Protein AF-0000000067862324 (afdb_homodimer)

pLDDT: mean 94.55, std 4.53, range [65.12, 98.75]

Radius of gyration: 29.95 Å; Cα contacts (8 Å, |Δi|>4): 396; chains: 2; bounding box: 58×75×54 Å

GO terms:
  GO:0071281 cellular response to iron ion (P, IEP)
  GO:0071281 cellular response to iron ion (P, EXP)

InterPro domains:
  IPR008840 Siphovirus Gp157 [PF05565] (2-158)

Organism: Listeria monocytogenes serovar 1/2a (strain ATCC BAA-679 / EGD-e) (NCBI:txid169963)

Structure (mmCIF, N/CA/C/O backbone):
data_AF-0000000067862324-model_v1
#
loop_
_entity.id
_entity.type
_entity.pdbx_description
1 polymer 'Lmo2180 protein'
#
loop_
_atom_site.group_PDB
_atom_site.id
_atom_site.type_symbol
_atom_site.label_atom_id
_atom_site.label_alt_id
_atom_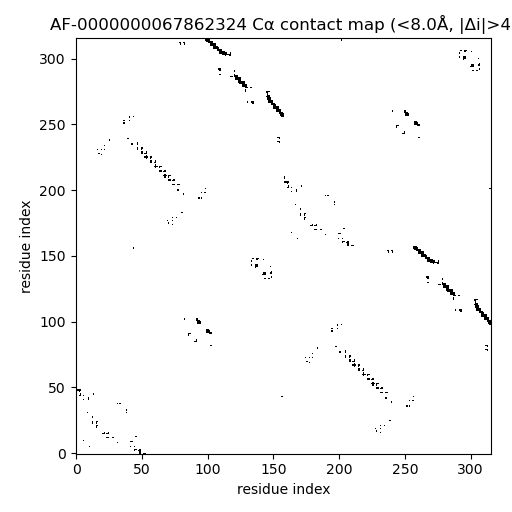site.label_comp_id
_atom_site.label_asym_id
_atom_site.label_entity_id
_atom_site.label_seq_id
_atom_site.pdbx_PDB_ins_code
_atom_site.Cartn_x
_atom_site.Cartn_y
_atom_site.Cartn_z
_atom_site.occupancy
_atom_site.B_iso_or_equiv
_atom_site.auth_seq_id
_atom_site.auth_comp_id
_atom_site.auth_asym_id
_atom_site.auth_atom_id
_atom_site.pdbx_PDB_model_num
ATOM 1 N N . MET A 1 1 ? -19.656 8.836 9.812 1 65.12 1 MET A N 1
ATOM 2 C CA . MET A 1 1 ? -20.219 8.672 11.148 1 65.12 1 MET A CA 1
ATOM 3 C C . MET A 1 1 ? -20.344 10.016 11.852 1 65.12 1 MET A C 1
ATOM 5 O O . MET A 1 1 ? -19.484 10.891 11.711 1 65.12 1 MET A O 1
ATOM 9 N N . LYS A 1 2 ? -21.578 10.25 12.297 1 70.81 2 LYS A N 1
ATOM 10 C CA . LYS A 1 2 ? -21.875 11.523 12.945 1 70.81 2 LYS A CA 1
ATOM 11 C C . LYS A 1 2 ? -21.531 11.484 14.43 1 70.81 2 LYS A C 1
ATOM 13 O O . LYS A 1 2 ? -22.406 11.266 15.266 1 70.81 2 LYS A O 1
ATOM 18 N N . LEU A 1 3 ? -20.234 11.617 14.781 1 75.44 3 LEU A N 1
ATOM 19 C CA . LEU A 1 3 ? -19.766 11.562 16.156 1 75.44 3 LEU A CA 1
ATOM 20 C C . LEU A 1 3 ? -20.297 12.734 16.969 1 75.44 3 LEU A C 1
ATOM 22 O O . LEU A 1 3 ? -20.609 12.586 18.156 1 75.44 3 LEU A O 1
ATOM 26 N N . TYR A 1 4 ? -20.594 13.891 16.219 1 86.94 4 TYR A N 1
ATOM 27 C CA . TYR A 1 4 ? -20.984 15.109 16.922 1 86.94 4 TYR A CA 1
ATOM 28 C C . TYR A 1 4 ? -22.109 15.828 16.188 1 86.94 4 TYR A C 1
ATOM 30 O O . TYR A 1 4 ? -22.266 15.68 14.977 1 86.94 4 TYR A O 1
ATOM 38 N N . GLU A 1 5 ? -22.906 16.594 16.984 1 87.5 5 GLU A N 1
ATOM 39 C CA . GLU A 1 5 ? -23.891 17.484 16.391 1 87.5 5 GLU A CA 1
ATOM 40 C C . GLU A 1 5 ? -23.25 18.766 15.883 1 87.5 5 GLU A C 1
ATOM 42 O O . GLU A 1 5 ? -22.438 19.375 16.578 1 87.5 5 GLU A O 1
ATOM 47 N N . LEU A 1 6 ? -23.5 19.031 14.617 1 89.56 6 LEU A N 1
ATOM 48 C CA . LEU A 1 6 ? -22.953 20.234 14 1 89.56 6 LEU A CA 1
ATOM 49 C C . LEU A 1 6 ? -24.078 21.203 13.625 1 89.56 6 LEU A C 1
ATOM 51 O O . LEU A 1 6 ? -25.172 20.781 13.281 1 89.56 6 LEU A O 1
ATOM 55 N N . THR A 1 7 ? -23.797 22.438 13.82 1 89.81 7 THR A N 1
ATOM 56 C CA . THR A 1 7 ? -24.734 23.453 13.328 1 89.81 7 THR A CA 1
ATOM 57 C C . THR A 1 7 ? -24.734 23.484 11.805 1 89.81 7 THR A C 1
ATOM 59 O O . THR A 1 7 ? -23.859 22.922 11.164 1 89.81 7 THR A O 1
ATOM 62 N N . ASP A 1 8 ? -25.719 24.25 11.203 1 89.5 8 ASP A N 1
ATOM 63 C CA . ASP A 1 8 ? -25.922 24.281 9.758 1 89.5 8 ASP A CA 1
ATOM 64 C C . ASP A 1 8 ? -24.672 24.781 9.031 1 89.5 8 ASP A C 1
ATOM 66 O O . ASP A 1 8 ? -24.281 24.234 8.008 1 89.5 8 ASP A O 1
ATOM 70 N N . ASN A 1 9 ? -24.062 25.781 9.555 1 90.25 9 ASN A N 1
ATOM 71 C CA . ASN A 1 9 ? -22.891 26.344 8.922 1 90.25 9 ASN A CA 1
ATOM 72 C C . ASN A 1 9 ? -21.734 25.344 8.867 1 90.25 9 ASN A C 1
ATOM 74 O O . ASN A 1 9 ? -21.031 25.25 7.867 1 90.25 9 ASN A O 1
ATOM 78 N N . TYR A 1 10 ? -21.641 24.562 9.867 1 93.25 10 TYR A N 1
ATOM 79 C CA . TYR A 1 10 ? -20.547 23.609 9.93 1 93.25 10 TYR A CA 1
ATOM 80 C C . TYR A 1 10 ? -20.859 22.344 9.141 1 93.25 10 TYR A C 1
ATOM 82 O O . TYR A 1 10 ? -19.953 21.641 8.672 1 93.25 10 TYR A O 1
ATOM 90 N N . LEU A 1 11 ? -22.156 22.172 9.008 1 90.81 11 LEU A N 1
ATOM 91 C CA . LEU A 1 11 ? -22.562 21.109 8.094 1 90.81 11 LEU A CA 1
ATOM 92 C C . LEU A 1 11 ? -22.172 21.453 6.664 1 90.81 11 LEU A C 1
ATOM 94 O O . LEU A 1 11 ? -21.734 20.578 5.91 1 90.81 11 LEU A O 1
ATOM 98 N N . LYS A 1 12 ? -22.312 22.625 6.328 1 92.25 12 LYS A N 1
ATOM 99 C CA . LYS A 1 12 ? -21.906 23.094 5.004 1 92.25 12 LYS A CA 1
ATOM 100 C C . LYS A 1 12 ? -20.406 22.953 4.805 1 92.25 12 LYS A C 1
ATOM 102 O O . LYS A 1 12 ? -19.953 22.547 3.736 1 92.25 12 LYS A O 1
ATOM 107 N N . VAL A 1 13 ? -19.641 23.328 5.828 1 9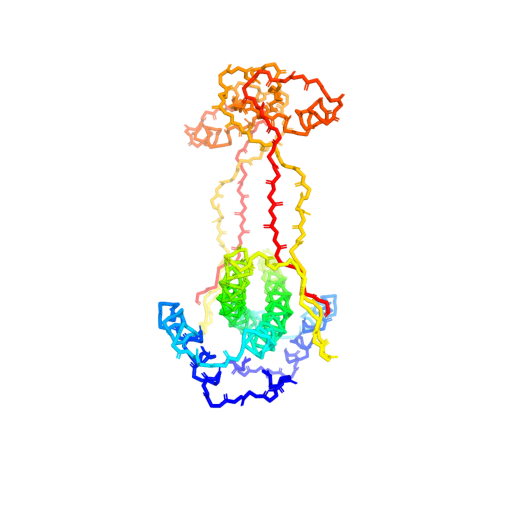3.75 13 VAL A N 1
ATOM 108 C CA . VAL A 1 13 ? -18.203 23.188 5.785 1 93.75 13 VAL A CA 1
ATOM 109 C C . VAL A 1 13 ? -17.828 21.719 5.535 1 93.75 13 VAL A C 1
ATOM 111 O O . VAL A 1 13 ? -17 21.422 4.668 1 93.75 13 VAL A O 1
ATOM 114 N N . GLN A 1 14 ? -18.5 20.875 6.266 1 89.88 14 GLN A N 1
ATOM 115 C CA . GLN A 1 14 ? -18.25 19.453 6.121 1 89.88 14 GLN A CA 1
ATOM 116 C C . GLN A 1 14 ? -18.547 18.969 4.703 1 89.88 14 GLN A C 1
ATOM 118 O O . GLN A 1 14 ? -17.812 18.156 4.145 1 89.88 14 GLN A O 1
ATOM 123 N N . GLU A 1 15 ? -19.562 19.438 4.145 1 89.31 15 GLU A N 1
ATOM 124 C CA . GLU A 1 15 ? -19.953 19.094 2.781 1 89.31 15 GLU A CA 1
ATOM 125 C C . GLU A 1 15 ? -18.891 19.531 1.779 1 89.31 15 GLU A C 1
ATOM 127 O O . GLU A 1 15 ? -18.547 18.781 0.857 1 89.31 15 GLU A O 1
ATOM 132 N N . PHE A 1 16 ? -18.391 20.734 1.979 1 91.81 16 PHE A N 1
ATOM 133 C CA . PHE A 1 16 ? -17.344 21.234 1.103 1 91.81 16 PHE A CA 1
ATOM 134 C C . PHE A 1 16 ? -16.094 20.375 1.184 1 91.81 16 PHE A C 1
ATOM 136 O O . PHE A 1 16 ? -15.43 20.125 0.173 1 91.81 16 PHE A O 1
ATOM 143 N N . LEU A 1 17 ? -15.773 19.906 2.404 1 91.5 17 LEU A N 1
ATOM 144 C CA . LEU A 1 17 ? -14.617 19.047 2.607 1 91.5 17 LEU A CA 1
ATOM 145 C C . LEU A 1 17 ? -14.781 17.719 1.864 1 91.5 17 LEU A C 1
ATOM 147 O O . LEU A 1 17 ? -13.836 17.25 1.227 1 91.5 17 LEU A O 1
ATOM 151 N N . GLU A 1 18 ? -15.984 17.234 1.861 1 82.94 18 GLU A N 1
ATOM 152 C CA . GLU A 1 18 ? -16.266 15.984 1.186 1 82.94 18 GLU A CA 1
ATOM 153 C C . GLU A 1 18 ? -16.141 16.125 -0.329 1 82.94 18 GLU A C 1
ATOM 155 O O . GLU A 1 18 ? -15.82 15.156 -1.023 1 82.94 18 GLU A O 1
ATOM 160 N N . GLU A 1 19 ? -16.312 17.344 -0.734 1 86.06 19 GLU A N 1
ATOM 161 C CA . GLU A 1 19 ? -16.203 17.625 -2.164 1 86.06 19 GLU A CA 1
ATOM 162 C C . GLU A 1 19 ? -14.812 18.109 -2.531 1 86.06 19 GLU A C 1
ATOM 164 O O . GLU A 1 19 ? -14.57 18.516 -3.67 1 86.06 19 GLU A O 1
ATOM 169 N N . ASN A 1 20 ? -13.938 18.172 -1.56 1 82.75 20 ASN A N 1
ATOM 170 C CA . ASN A 1 20 ? -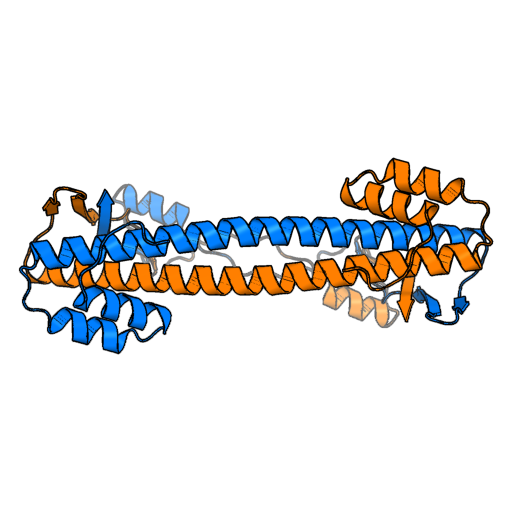12.555 18.609 -1.715 1 82.75 20 ASN A CA 1
ATOM 171 C C . ASN A 1 20 ? -12.484 20.062 -2.188 1 82.75 20 ASN A C 1
ATOM 173 O O . ASN A 1 20 ? -11.625 20.406 -3.002 1 82.75 20 ASN A O 1
ATOM 177 N N . ASN A 1 21 ? -13.406 20.797 -1.771 1 87.19 21 ASN A N 1
ATOM 178 C CA . ASN A 1 21 ? -13.406 22.234 -2.049 1 87.19 21 ASN A CA 1
ATOM 179 C C . ASN A 1 21 ? -12.797 23.031 -0.898 1 87.19 21 ASN A C 1
ATOM 181 O O . ASN A 1 21 ? -13.516 23.703 -0.157 1 87.19 21 ASN A O 1
ATOM 185 N N . THR A 1 22 ? -11.492 23.062 -0.844 1 84.81 22 THR A N 1
ATOM 186 C CA . THR A 1 22 ? -10.75 23.625 0.281 1 84.81 22 THR A CA 1
ATOM 187 C C . THR A 1 22 ? -10.922 25.141 0.341 1 84.81 22 THR A C 1
ATOM 189 O O . THR A 1 22 ? -11.016 25.719 1.427 1 84.81 22 THR A O 1
ATOM 192 N N . ASP A 1 23 ? -10.969 25.766 -0.826 1 89.44 23 ASP A N 1
ATOM 193 C CA . ASP A 1 23 ? -11.102 27.219 -0.859 1 89.44 23 ASP A CA 1
ATOM 194 C C . ASP A 1 23 ? -12.438 27.656 -0.256 1 89.44 23 ASP A C 1
ATOM 196 O O . ASP A 1 23 ? -12.492 28.609 0.517 1 89.44 23 ASP A O 1
ATOM 200 N N . ALA A 1 24 ? -13.484 26.953 -0.62 1 91.75 24 ALA A N 1
ATOM 201 C CA . ALA A 1 24 ? -14.805 27.281 -0.089 1 91.75 24 ALA A CA 1
ATOM 202 C C . ALA A 1 24 ? -14.852 27.062 1.423 1 91.75 24 ALA A C 1
ATOM 204 O O . ALA A 1 24 ? -15.547 27.797 2.133 1 91.75 24 ALA A O 1
ATOM 205 N N . VAL A 1 25 ? -14.07 26.172 1.901 1 94.75 25 VAL A N 1
ATOM 206 C CA . VAL A 1 25 ? -14.023 25.859 3.328 1 94.75 25 VAL A CA 1
ATOM 207 C C . VAL A 1 25 ? -13.438 27.062 4.09 1 94.75 25 VAL A C 1
ATOM 209 O O . VAL A 1 25 ? -14.055 27.562 5.031 1 94.75 25 VAL A O 1
ATOM 212 N N . LYS A 1 26 ? -12.266 27.562 3.611 1 93.5 26 LYS A N 1
ATOM 213 C CA . LYS A 1 26 ? -11.602 28.688 4.266 1 93.5 26 LYS A CA 1
ATOM 214 C C . LYS A 1 26 ? -12.492 29.922 4.262 1 93.5 26 LYS A C 1
ATOM 216 O O . LYS A 1 26 ? -12.641 30.594 5.289 1 93.5 26 LYS A O 1
ATOM 221 N N . ASP A 1 27 ? -13.117 30.219 3.162 1 93.56 27 ASP A N 1
ATOM 222 C CA . ASP A 1 27 ? -13.984 31.375 3.027 1 93.56 27 ASP A CA 1
ATOM 223 C C . ASP A 1 27 ? -15.172 31.297 3.986 1 93.56 27 ASP A C 1
ATOM 225 O O . ASP A 1 27 ? -15.539 32.281 4.613 1 93.56 27 ASP A O 1
ATOM 229 N N . THR A 1 28 ? -15.766 30.125 4.047 1 94.38 28 THR A N 1
ATOM 230 C CA . THR A 1 28 ? -16.922 29.922 4.914 1 94.38 28 THR A CA 1
ATOM 231 C C . THR A 1 28 ? -16.531 30.094 6.379 1 94.38 28 THR A C 1
ATOM 233 O O . THR A 1 28 ? -17.203 30.812 7.125 1 94.38 28 THR A O 1
ATOM 236 N N . LEU A 1 29 ? -15.398 29.547 6.742 1 95.69 29 LEU A N 1
ATOM 237 C CA . LEU A 1 29 ? -14.938 29.641 8.125 1 95.69 29 LEU A CA 1
ATOM 238 C C . LEU A 1 29 ? -14.625 31.094 8.492 1 95.69 29 LEU A C 1
ATOM 240 O O . LEU A 1 29 ? -14.969 31.547 9.586 1 95.69 29 LEU A O 1
ATOM 244 N N . ASP A 1 30 ? -14.047 31.828 7.504 1 94.56 30 ASP A N 1
ATOM 245 C CA . ASP A 1 30 ? -13.695 33.219 7.742 1 94.56 30 ASP A CA 1
ATOM 246 C C . ASP A 1 30 ? -14.945 34.094 7.891 1 94.56 30 ASP A C 1
ATOM 248 O O . ASP A 1 30 ? -14.93 35.094 8.602 1 94.56 30 ASP A O 1
ATOM 252 N N . ALA A 1 31 ? -15.992 33.656 7.297 1 93.25 31 ALA A N 1
ATOM 253 C CA . ALA A 1 31 ? -17.219 34.469 7.266 1 93.25 31 ALA A CA 1
ATOM 254 C C . ALA A 1 31 ? -18.062 34.219 8.508 1 93.25 31 ALA A C 1
ATOM 256 O O . ALA A 1 31 ? -18.984 34.969 8.797 1 93.25 31 ALA A O 1
ATOM 257 N N . LEU A 1 32 ? -17.766 33.156 9.195 1 93.38 32 LEU A N 1
ATOM 258 C CA . LEU A 1 32 ? -18.547 32.844 10.391 1 93.38 32 LEU A CA 1
ATOM 259 C C . LEU A 1 32 ? -18.344 33.906 11.469 1 93.38 32 LEU A C 1
ATOM 261 O O . LEU A 1 32 ? -17.234 34.406 11.648 1 93.38 32 LEU A O 1
ATOM 265 N N . THR A 1 33 ? -19.422 34.188 12.234 1 92.12 33 THR A N 1
ATOM 266 C CA . THR A 1 33 ? -19.391 35.25 13.227 1 92.12 33 THR A CA 1
ATOM 267 C C . THR A 1 33 ? -19.312 34.656 14.641 1 92.12 33 THR A C 1
ATOM 269 O O . THR A 1 33 ? -19.344 35.406 15.625 1 92.12 33 THR A O 1
ATOM 272 N N . ASP A 1 34 ? -19.156 33.469 14.727 1 91.94 34 ASP A N 1
ATOM 273 C CA . ASP A 1 34 ? -19 32.812 16.016 1 91.94 34 ASP A CA 1
ATOM 274 C C . ASP A 1 34 ? -17.75 33.312 16.734 1 91.94 34 ASP A C 1
ATOM 276 O O . ASP A 1 34 ? -16.844 33.844 16.109 1 91.94 34 ASP A O 1
ATOM 280 N N . SER A 1 35 ? -17.828 33.219 18.141 1 93.56 35 SER A N 1
ATOM 281 C CA . SER A 1 35 ? -16.562 33.438 18.844 1 93.56 35 SER A CA 1
ATOM 282 C C . SER A 1 35 ? -15.508 32.438 18.391 1 93.56 35 SER A C 1
ATOM 284 O O . SER A 1 35 ? -15.836 31.328 17.938 1 93.56 35 SER A O 1
ATOM 286 N N . PHE A 1 36 ? -14.305 32.844 18.484 1 94.06 36 PHE A N 1
ATOM 287 C CA . PHE A 1 36 ? -13.242 31.938 18.062 1 94.06 36 PHE A CA 1
ATOM 288 C C . PHE A 1 36 ? -13.266 30.656 18.875 1 94.06 36 PHE A C 1
ATOM 290 O O . PHE A 1 36 ? -12.984 29.578 18.359 1 94.06 36 PHE A O 1
ATOM 297 N N . HIS A 1 37 ? -13.648 30.75 20.109 1 93.12 37 HIS A N 1
ATOM 298 C CA . HIS A 1 37 ? -13.773 29.578 20.969 1 93.12 37 HIS A CA 1
ATOM 299 C C . HIS A 1 37 ? -14.797 28.594 20.406 1 93.12 37 HIS A C 1
ATOM 301 O O . HIS A 1 37 ? -14.5 27.406 20.234 1 93.12 37 HIS A O 1
ATOM 307 N N . ASP A 1 38 ? -15.977 29.078 20.109 1 92.81 38 ASP A N 1
ATOM 308 C CA . ASP A 1 38 ? -17.016 28.234 19.547 1 92.81 38 ASP A CA 1
ATOM 309 C C . ASP A 1 38 ? -16.609 27.672 18.188 1 92.81 38 ASP A C 1
ATOM 311 O O . ASP A 1 38 ? -16.859 26.5 17.891 1 92.81 38 ASP A O 1
ATOM 315 N N . LYS A 1 39 ? -15.984 28.531 17.406 1 94.5 39 LYS A N 1
ATOM 316 C CA . LYS A 1 39 ? -15.531 28.125 16.078 1 94.5 39 LYS A CA 1
ATOM 317 C C . LYS A 1 39 ? -14.516 26.984 16.172 1 94.5 39 LYS A C 1
ATOM 319 O O . LYS A 1 39 ? -14.648 25.984 15.477 1 94.5 39 LYS A O 1
ATOM 324 N N . SER A 1 40 ? -13.539 27.172 17.031 1 96.31 40 SER A N 1
ATOM 325 C CA . SER A 1 40 ? -12.5 26.156 17.188 1 96.31 40 SER A CA 1
ATOM 326 C C . SER A 1 40 ? -13.078 24.828 17.656 1 96.31 40 SER A C 1
ATOM 328 O O . SER A 1 40 ? -12.672 23.766 17.172 1 96.31 40 SER A O 1
ATOM 330 N N . GLU A 1 41 ? -14.039 24.844 18.531 1 94.75 41 GLU A N 1
ATOM 331 C CA . GLU A 1 41 ? -14.672 23.625 19.031 1 94.75 41 GLU A CA 1
ATOM 332 C C . GLU A 1 41 ? -15.391 22.891 17.906 1 94.75 41 GLU A C 1
ATOM 334 O O . GLU A 1 41 ? -15.273 21.672 17.781 1 94.75 41 GLU A O 1
ATOM 339 N N . ASN A 1 42 ? -16.141 23.609 17.094 1 94.62 42 ASN A N 1
ATOM 340 C CA . ASN A 1 42 ? -16.891 23 16.016 1 94.62 42 ASN A CA 1
ATOM 341 C C . ASN A 1 42 ? -15.953 22.438 14.938 1 94.62 42 ASN A C 1
ATOM 343 O O . ASN A 1 42 ? -16.219 21.391 14.359 1 94.62 42 ASN A O 1
ATOM 347 N N . ILE A 1 43 ? -14.891 23.141 14.695 1 96.19 43 ILE A N 1
ATOM 348 C CA . ILE A 1 43 ? -13.898 22.656 13.734 1 96.19 43 ILE A CA 1
ATOM 349 C C . ILE A 1 43 ? -13.289 21.344 14.234 1 96.19 43 ILE A C 1
ATOM 351 O O . ILE A 1 43 ? -13.109 20.406 13.461 1 96.19 43 ILE A O 1
ATOM 355 N N . VAL A 1 44 ? -13.008 21.234 15.516 1 96.94 44 VAL A N 1
ATOM 356 C CA . VAL A 1 44 ? -12.422 20.031 16.094 1 96.94 44 VAL A CA 1
ATOM 357 C C . VAL A 1 44 ? -13.406 18.875 16 1 96.94 44 VAL A C 1
ATOM 359 O O . VAL A 1 44 ? -13.008 17.734 15.75 1 96.94 44 VAL A O 1
ATOM 362 N N . LYS A 1 45 ? -14.68 19.234 16.203 1 95.88 45 LYS A N 1
ATOM 363 C CA . LYS A 1 45 ? -15.688 18.188 16.031 1 95.88 45 LYS A CA 1
ATOM 364 C C . LYS A 1 45 ? -15.617 17.594 14.625 1 95.88 45 LYS A C 1
ATOM 366 O O . LYS A 1 45 ? -15.719 16.375 14.453 1 95.88 45 LYS A O 1
ATOM 371 N N . ILE A 1 46 ? -15.477 18.422 13.641 1 95.69 46 ILE A N 1
ATOM 372 C CA . ILE A 1 46 ? -15.359 17.969 12.258 1 95.69 46 ILE A CA 1
ATOM 373 C C . ILE A 1 46 ? -14.086 17.141 12.086 1 95.69 46 ILE A C 1
ATOM 375 O O . ILE A 1 46 ? -14.109 16.062 11.484 1 95.69 46 ILE A O 1
ATOM 379 N N . ILE A 1 47 ? -13 17.641 12.594 1 96.62 47 ILE A N 1
ATOM 380 C CA . ILE A 1 47 ? -11.703 16.969 12.5 1 96.62 47 ILE A CA 1
ATOM 381 C C . ILE A 1 47 ? -11.812 15.555 13.07 1 96.62 47 ILE A C 1
ATOM 383 O O . ILE A 1 47 ? -11.391 14.586 12.43 1 96.62 47 ILE A O 1
ATOM 387 N N . LYS A 1 48 ? -12.398 15.43 14.25 1 95.75 48 LYS A N 1
ATOM 388 C CA . LYS A 1 48 ? -12.539 14.133 14.906 1 95.75 48 LYS A CA 1
ATOM 389 C C . LYS A 1 48 ? -13.398 13.188 14.078 1 95.75 48 LYS A C 1
ATOM 391 O O . LYS A 1 48 ? -13.094 11.992 13.969 1 95.75 48 LYS A O 1
ATOM 396 N N . SER A 1 49 ? -14.43 13.734 13.547 1 94.12 49 SER A N 1
ATOM 397 C CA . SER A 1 49 ? -15.312 12.93 12.703 1 94.12 49 SER A CA 1
ATOM 398 C C . SER A 1 49 ? -14.586 12.438 11.453 1 94.12 49 SER A C 1
ATOM 400 O O . SER A 1 49 ? -14.656 11.25 11.125 1 94.12 49 SER A O 1
ATOM 402 N N . LEU A 1 50 ? -13.945 13.32 10.812 1 95 50 LEU A N 1
ATOM 403 C CA . LEU A 1 50 ? -13.219 12.969 9.594 1 95 50 LEU A CA 1
ATOM 404 C C . LEU A 1 50 ? -12.109 11.969 9.898 1 95 50 LEU A C 1
ATOM 406 O O . LEU A 1 50 ? -11.891 11.031 9.125 1 95 50 LEU A O 1
ATOM 410 N N . ALA A 1 51 ? -11.406 12.195 10.992 1 96.31 51 ALA A N 1
ATOM 411 C CA . ALA A 1 51 ? -10.32 11.297 11.383 1 96.31 51 ALA A CA 1
ATOM 412 C C . ALA A 1 51 ? -10.852 9.891 11.656 1 96.31 51 ALA A C 1
ATOM 414 O O . ALA A 1 51 ? -10.219 8.898 11.281 1 96.31 51 ALA A O 1
ATOM 415 N N . ALA A 1 52 ? -11.969 9.844 12.352 1 95.69 52 ALA A N 1
ATOM 416 C CA . ALA A 1 52 ? -12.602 8.555 12.625 1 95.69 52 ALA A CA 1
ATOM 417 C C . ALA A 1 52 ? -12.984 7.848 11.328 1 95.69 52 ALA A C 1
ATOM 419 O O . ALA A 1 52 ? -12.75 6.645 11.18 1 95.69 52 ALA A O 1
ATOM 420 N N . ASP A 1 53 ? -13.539 8.602 10.414 1 94.69 53 ASP A N 1
ATOM 421 C CA . ASP A 1 53 ? -13.906 8.047 9.117 1 94.69 53 ASP A CA 1
ATOM 422 C C . ASP A 1 53 ? -12.672 7.531 8.375 1 94.69 53 ASP A C 1
ATOM 424 O O . ASP A 1 53 ? -12.711 6.457 7.77 1 94.69 53 ASP A O 1
ATOM 428 N N . ALA A 1 54 ? -11.648 8.312 8.414 1 96.69 54 ALA A N 1
ATOM 429 C CA . ALA A 1 54 ? -10.406 7.914 7.758 1 96.69 54 ALA A CA 1
ATOM 430 C C . ALA A 1 54 ? -9.859 6.613 8.344 1 96.69 54 ALA A C 1
ATOM 432 O O . ALA A 1 54 ? -9.445 5.719 7.605 1 96.69 54 ALA A O 1
ATOM 433 N N . GLU A 1 55 ? -9.836 6.543 9.648 1 98.06 55 GLU A N 1
ATOM 434 C CA . GLU A 1 55 ? -9.367 5.336 10.312 1 98.06 55 GLU A CA 1
ATOM 435 C C . GLU A 1 55 ? -10.188 4.121 9.898 1 98.06 55 GLU A C 1
ATOM 437 O O . GLU A 1 55 ? -9.633 3.059 9.609 1 98.06 55 GLU A O 1
ATOM 442 N N . MET A 1 56 ? -11.492 4.316 9.875 1 97.75 56 MET A N 1
ATOM 443 C CA . MET A 1 56 ? -12.391 3.227 9.5 1 97.75 56 MET A CA 1
ATOM 444 C C . MET A 1 56 ? -12.141 2.799 8.055 1 97.75 56 MET A C 1
ATOM 446 O O . MET A 1 56 ? -12.117 1.604 7.754 1 97.75 56 MET A O 1
ATOM 450 N N . ALA A 1 57 ? -11.984 3.75 7.188 1 97.88 57 ALA A N 1
ATOM 451 C CA . ALA A 1 57 ? -11.672 3.449 5.793 1 97.88 57 ALA A CA 1
ATOM 452 C C . ALA A 1 57 ? -10.359 2.678 5.684 1 97.88 57 ALA A C 1
ATOM 454 O O . ALA A 1 57 ? -10.25 1.731 4.898 1 97.88 57 ALA A O 1
ATOM 455 N N . GLY A 1 58 ? -9.375 3.066 6.457 1 98.62 58 GLY A N 1
ATOM 456 C CA . GLY A 1 58 ? -8.094 2.379 6.461 1 98.62 58 GLY A CA 1
ATOM 457 C C . GLY A 1 58 ? -8.188 0.945 6.949 1 98.62 58 GLY A C 1
ATOM 458 O O . GLY A 1 58 ? -7.586 0.044 6.359 1 98.62 58 GLY A O 1
ATOM 459 N N . ILE A 1 59 ? -8.875 0.756 8.008 1 98.56 59 ILE A N 1
ATOM 460 C CA . ILE A 1 59 ? -9.055 -0.574 8.586 1 98.56 59 ILE A CA 1
ATOM 461 C C . ILE A 1 59 ? -9.727 -1.489 7.559 1 98.56 59 ILE A C 1
ATOM 463 O O . ILE A 1 59 ? -9.273 -2.615 7.336 1 98.56 59 ILE A O 1
ATOM 467 N N . GLU A 1 60 ? -10.727 -0.954 6.914 1 98.44 60 GLU A N 1
ATOM 468 C CA . GLU A 1 60 ? -11.445 -1.758 5.93 1 98.44 60 GLU A CA 1
ATOM 469 C C . GLU A 1 60 ? -10.578 -2.029 4.699 1 98.44 60 GLU A C 1
ATOM 471 O O . GLU A 1 60 ? -10.602 -3.131 4.148 1 98.44 60 GLU A O 1
ATOM 476 N N . ALA A 1 61 ? -9.852 -1.05 4.297 1 98.69 61 ALA A N 1
ATOM 477 C CA . ALA A 1 61 ? -8.961 -1.236 3.156 1 98.69 61 ALA A CA 1
ATOM 478 C C . ALA A 1 61 ? 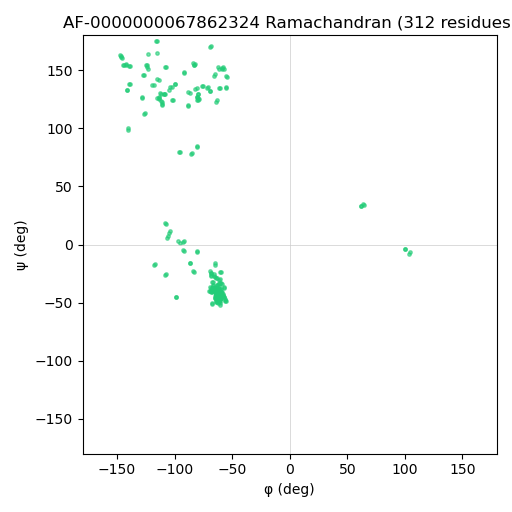-7.93 -2.326 3.439 1 98.69 61 ALA A C 1
ATOM 480 O O . ALA A 1 61 ? -7.664 -3.178 2.586 1 98.69 61 ALA A O 1
ATOM 481 N N . LYS A 1 62 ? -7.379 -2.303 4.633 1 98.75 62 LYS A N 1
ATOM 482 C CA . LYS A 1 62 ? -6.406 -3.32 5.023 1 98.75 62 LYS A CA 1
ATOM 483 C C . LYS A 1 62 ? -7.035 -4.711 5.027 1 98.75 62 LYS A C 1
ATOM 485 O O . LYS A 1 62 ? -6.414 -5.68 4.582 1 98.75 62 LYS A O 1
ATOM 490 N N . ARG A 1 63 ? -8.258 -4.781 5.535 1 98.38 63 ARG A N 1
ATOM 491 C CA . ARG A 1 63 ? -8.992 -6.043 5.543 1 98.38 63 ARG A CA 1
ATOM 492 C C . ARG A 1 63 ? -9.195 -6.566 4.125 1 98.38 63 ARG A C 1
ATOM 494 O O . ARG A 1 63 ? -8.977 -7.75 3.857 1 98.38 63 ARG A O 1
ATOM 501 N N . LEU A 1 64 ? -9.594 -5.781 3.242 1 98.44 64 LEU A N 1
ATOM 502 C CA . LEU A 1 64 ? -9.859 -6.16 1.86 1 98.44 64 LEU A CA 1
ATOM 503 C C . LEU A 1 64 ? -8.57 -6.562 1.146 1 98.44 64 LEU A C 1
ATOM 505 O O . LEU A 1 64 ? -8.578 -7.477 0.319 1 98.44 64 LEU A O 1
ATOM 509 N N . LEU A 1 65 ? -7.465 -5.855 1.504 1 98.5 65 LEU A N 1
ATOM 510 C CA . LEU A 1 65 ? -6.184 -6.203 0.894 1 98.5 65 LEU A CA 1
ATOM 511 C C . LEU A 1 65 ? -5.719 -7.578 1.354 1 98.5 65 LEU A C 1
ATOM 513 O O . LEU A 1 65 ? -5.168 -8.352 0.563 1 98.5 65 LEU A O 1
ATOM 517 N N . LYS A 1 66 ? -5.918 -7.891 2.631 1 97.69 66 LYS A N 1
ATOM 518 C CA . LYS A 1 66 ? -5.598 -9.227 3.135 1 97.69 66 LYS A CA 1
ATOM 519 C C . LYS A 1 66 ? -6.438 -10.289 2.439 1 97.69 66 LYS A C 1
ATOM 521 O O . LYS A 1 66 ? -5.93 -11.359 2.094 1 97.69 66 LYS A O 1
ATOM 526 N N . ARG A 1 67 ? -7.719 -10 2.268 1 95.88 67 ARG A N 1
ATOM 527 C CA . ARG A 1 67 ? -8.609 -10.914 1.561 1 95.88 67 ARG A CA 1
ATOM 528 C C . ARG A 1 67 ? -8.148 -11.133 0.124 1 95.88 67 ARG A C 1
ATOM 530 O O . ARG A 1 67 ? -8.125 -12.266 -0.363 1 95.88 67 ARG A O 1
ATOM 537 N N . LYS A 1 68 ? -7.797 -10.047 -0.512 1 97.5 68 LYS A N 1
ATOM 538 C CA . LYS A 1 68 ? -7.285 -10.133 -1.876 1 97.5 68 LYS A CA 1
ATOM 539 C C . LYS A 1 68 ? -6.07 -11.055 -1.95 1 97.5 68 LYS A C 1
ATOM 541 O O . LYS A 1 68 ? -6.008 -11.938 -2.809 1 97.5 68 LYS A O 1
ATOM 546 N N . GLN A 1 69 ? -5.172 -10.844 -1.04 1 97.69 69 GLN A N 1
ATOM 547 C CA . GLN A 1 69 ? -3.949 -11.641 -1.019 1 97.69 69 GLN A CA 1
ATOM 548 C C . GLN A 1 69 ? -4.266 -13.117 -0.804 1 97.69 69 GLN A C 1
ATOM 550 O O . GLN A 1 69 ? -3.67 -13.984 -1.449 1 97.69 69 GLN A O 1
ATOM 555 N N . ALA A 1 70 ? -5.141 -13.453 0.098 1 95.44 70 ALA A N 1
ATOM 556 C CA . ALA A 1 70 ? -5.531 -14.836 0.367 1 95.44 70 ALA A CA 1
ATOM 557 C C . ALA A 1 70 ? -6.145 -15.484 -0.871 1 95.44 70 ALA A C 1
ATOM 559 O O . ALA A 1 70 ? -5.824 -16.625 -1.206 1 95.44 70 ALA A O 1
ATOM 560 N N . LEU A 1 71 ? -7.035 -14.75 -1.524 1 95.25 71 LEU A N 1
ATOM 561 C CA . LEU A 1 71 ? -7.684 -15.25 -2.73 1 95.25 71 LEU A CA 1
ATOM 562 C C . LEU A 1 71 ? -6.66 -15.508 -3.832 1 95.25 71 LEU A C 1
ATOM 564 O O . LEU A 1 71 ? -6.727 -16.531 -4.523 1 95.25 71 LEU A O 1
ATOM 568 N N . GLU A 1 72 ? -5.73 -14.578 -3.932 1 97.38 72 GLU A N 1
ATOM 569 C CA . GLU A 1 72 ? -4.691 -14.727 -4.941 1 97.38 72 GLU A CA 1
ATOM 570 C C . GLU A 1 72 ? -3.803 -15.938 -4.645 1 97.38 72 GLU A C 1
ATOM 572 O O . GLU A 1 72 ? -3.373 -16.641 -5.562 1 97.38 72 GLU A O 1
ATOM 577 N N . ASN A 1 73 ? -3.521 -16.156 -3.426 1 96.25 73 ASN A N 1
ATOM 578 C CA . ASN A 1 73 ? -2.758 -17.328 -3.031 1 96.25 73 ASN A CA 1
ATOM 579 C C . ASN A 1 73 ? -3.496 -18.625 -3.387 1 96.25 73 ASN A C 1
ATOM 581 O O . ASN A 1 73 ? -2.883 -19.578 -3.848 1 96.25 73 ASN A O 1
ATOM 585 N N . ASN A 1 74 ? -4.77 -18.609 -3.148 1 95.25 74 ASN A N 1
ATOM 586 C CA . ASN A 1 74 ? -5.59 -19.781 -3.49 1 95.25 74 ASN A CA 1
ATOM 587 C C . ASN A 1 74 ? -5.582 -20.047 -4.992 1 95.25 74 ASN A C 1
ATOM 589 O O . ASN A 1 74 ? -5.488 -21.188 -5.422 1 95.25 74 ASN A O 1
ATOM 593 N N . VAL A 1 75 ? -5.668 -19 -5.723 1 96.62 75 VAL A N 1
ATOM 594 C CA . VAL A 1 75 ? -5.609 -19.109 -7.176 1 96.62 75 VAL A CA 1
ATOM 595 C C . VAL A 1 75 ? -4.281 -19.734 -7.594 1 96.62 75 VAL A C 1
ATOM 597 O O . VAL A 1 75 ? -4.258 -20.672 -8.391 1 96.62 75 VAL A O 1
ATOM 600 N N . GLN A 1 76 ? -3.262 -19.266 -6.984 1 96.5 76 GLN A N 1
ATOM 601 C CA . GLN A 1 76 ? -1.938 -19.766 -7.332 1 96.5 76 GLN A CA 1
ATOM 602 C C . GLN A 1 76 ? -1.794 -21.234 -6.945 1 96.5 76 GLN A C 1
ATOM 604 O O . GLN A 1 76 ? -1.204 -22.031 -7.688 1 96.5 76 GLN A O 1
ATOM 609 N N . ASN A 1 77 ? -2.33 -21.625 -5.875 1 95.06 77 ASN A N 1
ATOM 610 C CA . ASN A 1 77 ? -2.293 -23.016 -5.434 1 95.06 77 ASN A CA 1
ATOM 611 C C . ASN A 1 77 ? -3.016 -23.938 -6.414 1 95.06 77 ASN A C 1
ATOM 613 O O . ASN A 1 77 ? -2.516 -25.016 -6.742 1 95.06 77 ASN A O 1
ATOM 617 N N . LEU A 1 78 ? -4.121 -23.531 -6.824 1 96.81 78 LEU A N 1
ATOM 618 C CA . LEU A 1 78 ? -4.895 -24.344 -7.762 1 96.81 78 LEU A CA 1
ATOM 619 C C . LEU A 1 78 ? -4.188 -24.438 -9.109 1 96.81 78 LEU A C 1
ATOM 621 O O . LEU A 1 78 ? -4.184 -25.5 -9.734 1 96.81 78 LEU A O 1
ATOM 625 N N . LYS A 1 79 ? -3.586 -23.328 -9.5 1 97.38 79 LYS A N 1
ATOM 626 C CA . LYS A 1 79 ? -2.812 -23.359 -10.734 1 97.38 79 LYS A CA 1
ATOM 627 C C . LYS A 1 79 ? -1.637 -24.328 -10.633 1 97.38 79 LYS A C 1
ATOM 629 O O . LYS A 1 79 ? -1.369 -25.078 -11.562 1 97.38 79 LYS A O 1
ATOM 634 N N . ASN A 1 80 ? -0.983 -24.281 -9.523 1 96.31 80 ASN A N 1
ATOM 635 C CA . ASN A 1 80 ? 0.132 -25.188 -9.305 1 96.31 80 ASN A CA 1
ATOM 636 C C . ASN A 1 80 ? -0.321 -26.641 -9.336 1 96.31 80 ASN A C 1
ATOM 638 O O . ASN A 1 80 ? 0.37 -27.5 -9.883 1 96.31 80 ASN A O 1
ATOM 642 N N . TYR A 1 81 ? -1.459 -26.906 -8.758 1 96.31 81 TYR A N 1
ATOM 643 C CA . TYR A 1 81 ? -2.012 -28.266 -8.766 1 96.31 81 TYR A CA 1
ATOM 644 C C . TYR A 1 81 ? -2.27 -28.734 -10.195 1 96.31 81 TYR A C 1
ATOM 646 O O . TYR A 1 81 ? -1.862 -29.844 -10.57 1 96.31 81 TYR A O 1
ATOM 654 N N . LEU A 1 82 ? -2.9 -27.906 -10.938 1 97.19 82 LEU A N 1
ATOM 655 C CA . LEU A 1 82 ? -3.217 -28.25 -12.32 1 97.19 82 LEU A CA 1
ATOM 656 C C . LEU A 1 82 ? -1.946 -28.5 -13.125 1 97.19 82 LEU A C 1
ATOM 658 O O . LEU A 1 82 ? -1.854 -29.469 -13.875 1 97.19 82 LEU A O 1
ATOM 662 N N . GLN A 1 83 ? -1.014 -27.625 -12.93 1 97.94 83 GLN A N 1
ATOM 663 C CA . GLN A 1 83 ? 0.248 -27.734 -13.656 1 97.94 83 GLN A CA 1
ATOM 664 C C . GLN A 1 83 ? 0.946 -29.062 -13.328 1 97.94 83 GLN A C 1
ATOM 666 O O . GLN A 1 83 ? 1.406 -29.766 -14.227 1 97.94 83 GLN A O 1
ATOM 671 N N . THR A 1 84 ? 1.029 -29.406 -12.055 1 96.94 84 THR A N 1
ATOM 672 C CA . THR A 1 84 ? 1.669 -30.641 -11.609 1 96.94 84 THR A CA 1
ATOM 673 C C . THR A 1 84 ? 0.979 -31.859 -12.219 1 96.94 84 THR A C 1
ATOM 675 O O . THR A 1 84 ? 1.645 -32.781 -12.711 1 96.94 84 THR A O 1
ATOM 678 N N . GLU A 1 85 ? -0.365 -31.859 -12.234 1 96.19 85 GLU A N 1
ATOM 679 C CA . GLU A 1 85 ? -1.134 -32.969 -12.773 1 96.19 85 GLU A CA 1
ATOM 680 C C . GLU A 1 85 ? -0.953 -33.094 -14.281 1 96.19 85 GLU A C 1
ATOM 682 O O . GLU A 1 85 ? -0.794 -34.188 -14.812 1 96.19 85 GLU A O 1
ATOM 687 N N . MET A 1 86 ? -0.947 -31.969 -14.93 1 97.69 86 MET A N 1
ATOM 688 C CA . MET A 1 86 ? -0.759 -31.969 -16.375 1 97.69 86 MET A CA 1
ATOM 689 C C . MET A 1 86 ? 0.621 -32.5 -16.75 1 97.69 86 MET A C 1
ATOM 691 O O . MET A 1 86 ? 0.75 -33.312 -17.656 1 97.69 86 MET A O 1
ATOM 695 N N . GLU A 1 87 ? 1.628 -32.031 -16.031 1 97.44 87 GLU A N 1
ATOM 696 C CA . GLU A 1 87 ? 2.988 -32.5 -16.266 1 97.44 87 GLU A CA 1
ATOM 697 C C . GLU A 1 87 ? 3.115 -34 -15.977 1 97.44 87 GLU A C 1
ATOM 699 O O . GLU A 1 87 ? 3.762 -34.719 -16.734 1 97.44 87 GLU A O 1
ATOM 704 N N . ARG A 1 88 ? 2.488 -34.438 -14.961 1 96 88 ARG A N 1
ATOM 705 C CA . ARG A 1 88 ? 2.49 -35.844 -14.609 1 96 88 ARG A CA 1
ATOM 706 C C . ARG A 1 88 ? 1.861 -36.688 -15.719 1 96 88 ARG A C 1
ATOM 708 O O . ARG A 1 88 ? 2.352 -37.781 -16.031 1 96 88 ARG A O 1
ATOM 715 N N . MET A 1 89 ? 0.876 -36.188 -16.375 1 95.38 89 MET A N 1
ATOM 716 C CA . MET A 1 89 ? 0.145 -36.875 -17.422 1 95.38 89 MET A CA 1
ATOM 717 C C . MET A 1 89 ? 0.728 -36.594 -18.797 1 95.38 89 MET A C 1
ATOM 719 O O . MET A 1 89 ? 0.221 -37.062 -19.812 1 95.38 89 MET A O 1
ATOM 723 N N . GLU A 1 90 ? 1.688 -35.719 -18.859 1 96.75 90 GLU A N 1
ATOM 724 C CA . GLU A 1 90 ? 2.361 -35.312 -20.078 1 96.75 90 GLU A CA 1
ATOM 725 C C . GLU A 1 90 ? 1.396 -34.625 -21.031 1 96.75 90 GLU A C 1
ATOM 727 O O . GLU A 1 90 ? 1.406 -34.875 -22.234 1 96.75 90 GLU A O 1
ATOM 732 N N . ILE A 1 91 ? 0.492 -33.906 -20.422 1 95.94 91 ILE A N 1
ATOM 733 C CA . ILE A 1 91 ? -0.438 -33.062 -21.172 1 95.94 91 ILE A CA 1
ATOM 734 C C . ILE A 1 91 ? -0.008 -31.609 -21.094 1 95.94 91 ILE A C 1
ATOM 736 O O . ILE A 1 91 ? 0.268 -31.094 -20 1 95.94 91 ILE A O 1
ATOM 740 N N . ARG A 1 92 ? -0.049 -30.938 -22.203 1 96.69 92 ARG A N 1
ATOM 741 C CA . ARG A 1 92 ? 0.437 -29.562 -22.172 1 96.69 92 ARG A CA 1
ATOM 742 C C . ARG A 1 92 ? -0.678 -28.594 -22.531 1 96.69 92 ARG A C 1
ATOM 744 O O . ARG A 1 92 ? -0.544 -27.375 -22.312 1 96.69 92 ARG A O 1
ATOM 751 N N . LYS A 1 93 ? -1.705 -29.125 -23.125 1 97.12 93 LYS A N 1
ATOM 752 C CA . LYS A 1 93 ? -2.832 -28.297 -23.531 1 97.12 93 LYS A CA 1
ATOM 753 C C . LYS A 1 93 ? -4.156 -29.016 -23.312 1 97.12 93 LYS A C 1
ATOM 755 O O . LYS A 1 93 ? -4.281 -30.203 -23.609 1 97.12 93 LYS A O 1
ATOM 760 N N . ILE A 1 94 ? -5.148 -28.328 -22.703 1 96.38 94 ILE A N 1
ATOM 761 C CA . ILE A 1 94 ? -6.504 -28.844 -22.5 1 96.38 94 ILE A CA 1
ATOM 762 C C . ILE A 1 94 ? -7.516 -27.828 -23.031 1 96.38 94 ILE A C 1
ATOM 764 O O . ILE A 1 94 ? -7.484 -26.656 -22.656 1 96.38 94 ILE A O 1
ATOM 768 N N . ASN A 1 95 ? -8.383 -28.297 -23.875 1 95.12 95 ASN A N 1
ATOM 769 C CA . ASN A 1 95 ? -9.438 -27.438 -24.406 1 95.12 95 ASN A CA 1
ATOM 770 C C . ASN A 1 95 ? -10.812 -27.859 -23.875 1 95.12 95 ASN A C 1
ATOM 772 O O . ASN A 1 95 ? -11.172 -29.031 -23.922 1 95.12 95 ASN A O 1
ATOM 776 N N . SER A 1 96 ? -11.352 -26.922 -23.266 1 89.25 96 SER A N 1
ATOM 777 C CA . SER A 1 96 ? -12.742 -27.125 -22.859 1 89.25 96 SER A CA 1
ATOM 778 C C . SER A 1 96 ? -13.672 -26.141 -23.562 1 89.25 96 SER A C 1
ATOM 780 O O . SER A 1 96 ? -13.219 -25.328 -24.375 1 89.25 96 SER A O 1
ATOM 782 N N . THR A 1 97 ? -14.969 -26.312 -23.344 1 89 97 THR A N 1
ATOM 783 C CA . THR A 1 97 ? -15.961 -25.453 -23.969 1 89 97 THR A CA 1
ATOM 784 C C . THR A 1 97 ? -15.766 -24 -23.562 1 89 97 THR A C 1
ATOM 786 O O . THR A 1 97 ? -15.93 -23.078 -24.359 1 89 97 THR A O 1
ATOM 789 N N . LEU A 1 98 ? -15.219 -23.828 -22.297 1 91.25 98 LEU A N 1
ATOM 790 C CA . LEU A 1 98 ? -15.188 -22.469 -21.75 1 91.25 98 LEU A CA 1
ATOM 791 C C . LEU A 1 98 ? -13.766 -21.922 -21.734 1 91.25 98 LEU A C 1
ATOM 793 O O . LEU A 1 98 ? -13.555 -20.719 -21.812 1 91.25 98 LEU A O 1
ATOM 797 N N . PHE A 1 99 ? -12.82 -22.906 -21.672 1 95.69 99 PHE A N 1
ATOM 798 C CA . PHE A 1 99 ? -11.469 -22.406 -21.422 1 95.69 99 PHE A CA 1
ATOM 799 C C . PHE A 1 99 ? -10.438 -23.234 -22.172 1 95.69 99 PHE A C 1
ATOM 801 O O . PHE A 1 99 ? -10.695 -24.391 -22.547 1 95.69 99 PHE A O 1
ATOM 808 N N . THR A 1 100 ? -9.375 -22.641 -22.438 1 97.75 100 THR A N 1
ATOM 809 C CA . THR A 1 100 ? -8.156 -23.328 -22.875 1 97.75 100 THR A CA 1
ATOM 810 C C . THR A 1 100 ? -7.062 -23.188 -21.812 1 97.75 100 THR A C 1
ATOM 812 O O . THR A 1 100 ? -6.785 -22.094 -21.344 1 97.75 100 THR A O 1
ATOM 815 N N . ILE A 1 101 ? -6.547 -24.312 -21.422 1 98.19 101 ILE A N 1
ATOM 816 C CA . ILE A 1 101 ? -5.48 -24.359 -20.422 1 98.19 101 ILE A CA 1
ATOM 817 C C . ILE A 1 101 ? -4.184 -24.828 -21.078 1 98.19 101 ILE A C 1
ATOM 819 O O . ILE A 1 101 ? -4.148 -25.891 -21.703 1 98.19 101 ILE A O 1
ATOM 823 N N . GLN A 1 102 ? -3.178 -24.062 -20.969 1 98.06 102 GLN A N 1
ATOM 824 C CA . GLN A 1 102 ? -1.921 -24.438 -21.609 1 98.06 102 GLN A CA 1
ATOM 825 C C . GLN A 1 102 ? -0.732 -24.125 -20.703 1 98.06 102 GLN A C 1
ATOM 827 O O . GLN A 1 102 ? -0.722 -23.109 -20 1 98.06 102 GLN A O 1
ATOM 832 N N . ILE A 1 103 ? 0.204 -25.047 -20.656 1 98 103 ILE A N 1
ATOM 833 C CA . ILE A 1 103 ? 1.474 -24.797 -19.984 1 98 103 ILE A CA 1
ATOM 834 C C . ILE A 1 103 ? 2.391 -24 -20.906 1 98 103 ILE A C 1
ATOM 836 O O . ILE A 1 103 ? 2.641 -24.406 -22.047 1 98 103 ILE A O 1
ATOM 840 N N . GLN A 1 104 ? 2.832 -22.922 -20.438 1 97.12 104 GLN A N 1
ATOM 841 C CA . GLN A 1 104 ? 3.648 -22.047 -21.266 1 97.12 104 GLN A CA 1
ATOM 842 C C . GLN A 1 104 ? 4.973 -21.719 -20.578 1 97.12 104 GLN A C 1
ATOM 844 O O . GLN A 1 104 ? 5.043 -21.656 -19.344 1 97.12 104 GLN A O 1
ATOM 849 N N . LYS A 1 105 ? 5.934 -21.594 -21.391 1 96.19 105 LYS A N 1
ATOM 850 C CA . LYS A 1 105 ? 7.234 -21.172 -20.891 1 96.19 105 LYS A CA 1
ATOM 851 C C . LYS A 1 105 ? 7.211 -19.703 -20.484 1 96.19 105 LYS A C 1
ATOM 853 O O . LYS A 1 105 ? 6.617 -18.875 -21.172 1 96.19 105 LYS A O 1
ATOM 858 N N . ASN A 1 106 ? 7.785 -19.406 -19.359 1 96.62 106 ASN A N 1
ATOM 859 C CA . ASN A 1 106 ? 7.969 -18.031 -18.938 1 96.62 106 ASN A CA 1
ATOM 860 C C . ASN A 1 106 ? 9.234 -17.422 -19.547 1 96.62 106 ASN A C 1
ATOM 862 O O . ASN A 1 106 ? 10.156 -18.156 -19.906 1 96.62 106 ASN A O 1
ATOM 866 N N . PRO A 1 107 ? 9.25 -16.078 -19.656 1 93.88 107 PRO A N 1
ATOM 867 C CA . PRO A 1 107 ? 10.508 -15.453 -20.062 1 93.88 107 PRO A CA 1
ATOM 868 C C . PRO A 1 107 ? 11.68 -15.828 -19.156 1 93.88 107 PRO A C 1
ATOM 870 O O . PRO A 1 107 ? 11.516 -15.938 -17.938 1 93.88 107 PRO A O 1
ATOM 873 N N . PRO A 1 108 ? 12.773 -16.156 -19.734 1 94.19 108 PRO A N 1
ATOM 874 C CA . PRO A 1 108 ? 13.93 -16.547 -18.938 1 94.19 108 PRO A CA 1
ATOM 875 C C . PRO A 1 108 ? 14.312 -15.5 -17.891 1 94.19 108 PRO A C 1
ATOM 877 O O . PRO A 1 108 ? 14.164 -14.297 -18.141 1 94.19 108 PRO A O 1
ATOM 880 N N . SER A 1 109 ? 14.75 -16 -16.766 1 95.69 109 SER A N 1
ATOM 881 C CA . SER A 1 109 ? 15.172 -15.102 -15.703 1 95.69 109 SER A CA 1
ATOM 882 C C . SER A 1 109 ? 16.609 -15.383 -15.273 1 95.69 109 SER A C 1
ATOM 884 O O . SER A 1 109 ? 17.125 -16.484 -15.508 1 95.69 109 SER A O 1
ATOM 886 N N . VAL A 1 110 ? 17.25 -14.328 -14.734 1 97.31 110 VAL A N 1
ATOM 887 C CA . VAL A 1 110 ? 18.641 -14.453 -14.305 1 97.31 110 VAL A CA 1
ATOM 888 C C . VAL A 1 110 ? 18.688 -15.117 -12.93 1 97.31 110 VAL A C 1
ATOM 890 O O . VAL A 1 110 ? 18 -14.688 -12 1 97.31 110 VAL A O 1
ATOM 893 N N . GLU A 1 111 ? 19.438 -16.156 -12.766 1 97.44 111 GLU A N 1
ATOM 894 C CA . GLU A 1 111 ? 19.734 -16.797 -11.484 1 97.44 111 GLU A CA 1
ATOM 895 C C . GLU A 1 111 ? 21.188 -16.547 -11.086 1 97.44 111 GLU A C 1
ATOM 897 O O . GLU A 1 111 ? 22.109 -16.812 -11.859 1 97.44 111 GLU A O 1
ATOM 902 N N . ILE A 1 112 ? 21.359 -16.094 -9.875 1 97.12 112 ILE A N 1
ATOM 903 C CA . ILE A 1 112 ? 22.688 -15.852 -9.352 1 97.12 112 ILE A CA 1
ATOM 904 C C . ILE A 1 112 ? 23.234 -17.125 -8.711 1 97.12 112 ILE A C 1
ATOM 906 O O . ILE A 1 112 ? 22.688 -17.625 -7.727 1 97.12 112 ILE A O 1
ATOM 910 N N . VAL A 1 113 ? 24.297 -17.625 -9.188 1 96.5 113 VAL A N 1
ATOM 911 C CA . VAL A 1 113 ? 24.875 -18.875 -8.711 1 96.5 113 VAL A CA 1
ATOM 912 C C . VAL A 1 113 ? 26.016 -18.562 -7.734 1 96.5 113 VAL A C 1
ATOM 914 O O . VAL A 1 113 ? 26.109 -19.172 -6.668 1 96.5 113 VAL A O 1
ATOM 917 N N . GLU A 1 114 ? 26.875 -17.594 -8.117 1 97 114 GLU A N 1
ATOM 918 C CA . GLU A 1 114 ? 28 -17.188 -7.289 1 97 114 GLU A CA 1
ATOM 919 C C . GLU A 1 114 ? 28.188 -15.672 -7.328 1 97 114 GLU A C 1
ATOM 921 O O . GLU A 1 114 ? 28.875 -15.148 -8.219 1 97 114 GLU A O 1
ATOM 926 N N . GLU A 1 115 ? 27.734 -15.094 -6.371 1 95.69 115 GLU A N 1
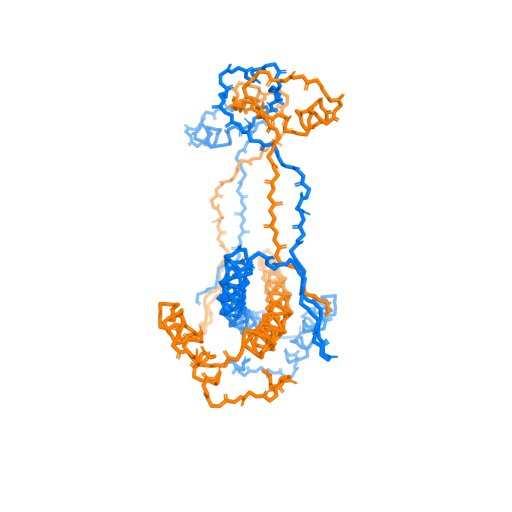ATOM 927 C CA . GLU A 1 115 ? 27.719 -13.633 -6.328 1 95.69 115 GLU A CA 1
ATOM 928 C C . GLU A 1 115 ? 29.125 -13.055 -6.387 1 95.69 115 GLU A C 1
ATOM 930 O O . GLU A 1 115 ? 29.344 -12 -6.973 1 95.69 115 GLU A O 1
ATOM 935 N N . ALA A 1 116 ? 30.094 -13.773 -5.801 1 95.19 116 ALA A N 1
ATOM 936 C CA . ALA A 1 116 ? 31.484 -13.312 -5.73 1 95.19 116 ALA A CA 1
ATOM 937 C C . ALA A 1 116 ? 32.062 -13.086 -7.125 1 95.19 116 ALA A C 1
ATOM 939 O O . ALA A 1 116 ? 32.969 -12.266 -7.309 1 95.19 116 ALA A O 1
ATOM 940 N N . LEU A 1 117 ? 31.547 -13.719 -8.141 1 96.25 117 LEU A N 1
ATOM 941 C CA . LEU A 1 117 ? 32.062 -13.648 -9.5 1 96.25 117 LEU A CA 1
ATOM 942 C C . LEU A 1 117 ? 31.359 -12.555 -10.297 1 96.25 117 LEU A C 1
ATOM 944 O O . LEU A 1 117 ? 31.688 -12.305 -11.453 1 96.25 117 LEU A O 1
ATOM 948 N N . LEU A 1 118 ? 30.453 -11.844 -9.641 1 97 118 LEU A N 1
ATOM 949 C CA . LEU A 1 118 ? 29.641 -10.883 -10.367 1 97 118 LEU A CA 1
ATOM 950 C C . LEU A 1 118 ? 30.062 -9.453 -10.039 1 97 118 LEU A C 1
ATOM 952 O O . LEU A 1 118 ? 29.344 -8.5 -10.352 1 97 118 LEU A O 1
ATOM 956 N N . LYS A 1 119 ? 31.203 -9.211 -9.5 1 93.94 119 LYS A N 1
ATOM 957 C CA . LYS A 1 119 ? 31.719 -7.898 -9.109 1 93.94 119 LYS A CA 1
ATOM 958 C C . LYS A 1 119 ? 31.75 -6.945 -10.305 1 93.94 119 LYS A C 1
ATOM 960 O O . LYS A 1 119 ? 31.391 -5.773 -10.172 1 93.94 119 LYS A O 1
ATOM 965 N N . PRO A 1 120 ? 32.062 -7.48 -11.469 1 95 120 PRO A N 1
ATOM 966 C CA . PRO A 1 120 ? 32.125 -6.598 -12.641 1 95 120 PRO A CA 1
ATOM 967 C C . PRO A 1 120 ? 30.75 -6.008 -12.984 1 95 120 PRO A C 1
ATOM 969 O O . PRO A 1 120 ? 30.672 -5.016 -13.719 1 95 120 PRO A O 1
ATOM 972 N N . PHE A 1 121 ? 29.766 -6.594 -12.477 1 96.62 121 PHE A N 1
ATOM 973 C CA . PHE A 1 121 ? 28.422 -6.156 -12.844 1 96.62 121 PHE A CA 1
ATOM 974 C C . PHE A 1 121 ? 27.797 -5.332 -11.719 1 96.62 121 PHE A C 1
ATOM 976 O O . PHE A 1 121 ? 26.594 -5.027 -11.758 1 96.62 121 PHE A O 1
ATOM 983 N N . PHE A 1 122 ? 28.547 -4.98 -10.805 1 95.31 122 PHE A N 1
ATOM 984 C CA . PHE A 1 122 ? 28.031 -4.188 -9.695 1 95.31 122 PHE A CA 1
ATOM 985 C C . PHE A 1 122 ? 27.828 -2.732 -10.109 1 95.31 122 PHE A C 1
ATOM 987 O O . PHE A 1 122 ? 28.672 -2.164 -10.812 1 95.31 122 PHE A O 1
ATOM 994 N N . LEU A 1 123 ? 26.703 -2.201 -9.688 1 95 123 LEU A N 1
ATOM 995 C CA . LEU A 1 123 ? 26.406 -0.786 -9.883 1 95 123 LEU A CA 1
ATOM 996 C C . LEU A 1 123 ? 26.625 0.002 -8.602 1 95 123 LEU A C 1
ATOM 998 O O . LEU A 1 123 ? 26.062 -0.332 -7.551 1 95 123 LEU A O 1
ATOM 1002 N N . LEU A 1 124 ? 27.438 0.935 -8.836 1 92.38 124 LEU A N 1
ATOM 1003 C CA . LEU A 1 124 ? 27.734 1.78 -7.684 1 92.38 124 LEU A CA 1
ATOM 1004 C C . LEU A 1 124 ? 26.516 2.615 -7.305 1 92.38 124 LEU A C 1
ATOM 1006 O O . LEU A 1 124 ? 25.812 3.143 -8.172 1 92.38 124 LEU A O 1
ATOM 1010 N N . GLN A 1 125 ? 26.219 2.6 -6.016 1 95.38 125 GLN A N 1
ATOM 1011 C CA . GLN A 1 125 ? 25.109 3.404 -5.52 1 95.38 125 GLN A CA 1
ATOM 1012 C C . GLN A 1 125 ? 25.609 4.703 -4.887 1 95.38 125 GLN A C 1
ATOM 1014 O O . GLN A 1 125 ? 26.641 4.719 -4.234 1 95.38 125 GLN A O 1
ATOM 1019 N N . GLU A 1 126 ? 24.969 5.727 -5.148 1 92.69 126 GLU A N 1
ATOM 1020 C CA . GLU A 1 126 ? 25.328 7.008 -4.547 1 92.69 126 GLU A CA 1
ATOM 1021 C C . GLU A 1 126 ? 25.219 6.953 -3.025 1 92.69 126 GLU A C 1
ATOM 1023 O O . GLU A 1 126 ? 24.266 6.367 -2.492 1 92.69 126 GLU A O 1
ATOM 1028 N N . PRO A 1 127 ? 26.141 7.434 -2.434 1 93.5 127 PRO A N 1
ATOM 1029 C CA . PRO A 1 127 ? 26.062 7.469 -0.973 1 93.5 127 PRO A CA 1
ATOM 1030 C C . PRO A 1 127 ? 24.844 8.242 -0.475 1 93.5 127 PRO A C 1
ATOM 1032 O O . PRO A 1 127 ? 24.344 9.133 -1.172 1 93.5 127 PRO A O 1
ATOM 1035 N N . LYS A 1 128 ? 24.422 7.84 0.649 1 95.75 128 LYS A N 1
ATOM 1036 C CA . LYS A 1 128 ? 23.297 8.523 1.28 1 95.75 128 LYS A CA 1
ATOM 1037 C C . LYS A 1 128 ? 23.766 9.352 2.48 1 95.75 128 LYS A C 1
ATOM 1039 O O . LYS A 1 128 ? 24.75 8.992 3.143 1 95.75 128 LYS A O 1
ATOM 1044 N N . ILE A 1 129 ? 23.062 10.391 2.789 1 96 129 ILE A N 1
ATOM 1045 C CA . ILE A 1 129 ? 23.422 11.242 3.924 1 96 129 ILE A CA 1
ATOM 1046 C C . ILE A 1 129 ? 22.938 10.594 5.219 1 96 129 ILE A C 1
ATOM 1048 O O . ILE A 1 129 ? 21.781 10.148 5.305 1 96 129 ILE A O 1
ATOM 1052 N N . ASP A 1 130 ? 23.766 10.492 6.125 1 96.31 130 ASP A N 1
ATOM 1053 C CA . ASP A 1 130 ? 23.422 9.969 7.441 1 96.31 130 ASP A CA 1
ATOM 1054 C C . ASP A 1 130 ? 22.75 11.031 8.305 1 96.31 130 ASP A C 1
ATOM 1056 O O . ASP A 1 130 ? 23.375 11.602 9.195 1 96.31 130 ASP A O 1
ATOM 1060 N N . LYS A 1 131 ? 21.516 11.156 8.133 1 96.25 131 LYS A N 1
ATOM 1061 C CA . LYS A 1 131 ? 20.766 12.203 8.836 1 96.25 131 LYS A CA 1
ATOM 1062 C C . LYS A 1 131 ? 20.734 11.938 10.336 1 96.25 131 LYS A C 1
ATOM 1064 O O . LYS A 1 131 ? 20.719 12.875 11.133 1 96.25 131 LYS A O 1
ATOM 1069 N N . LYS A 1 132 ? 20.734 10.742 10.633 1 96.44 132 LYS A N 1
ATOM 1070 C CA . LYS A 1 132 ? 20.703 10.398 12.047 1 96.44 132 LYS A CA 1
ATOM 1071 C C . LYS A 1 132 ? 21.953 10.906 12.766 1 96.44 132 LYS A C 1
ATOM 1073 O O . LYS A 1 132 ? 21.859 11.492 13.844 1 96.44 132 LYS A O 1
ATOM 1078 N N . ARG A 1 133 ? 23.062 10.594 12.18 1 95.88 133 ARG A N 1
ATOM 1079 C CA . ARG A 1 133 ? 24.328 11.039 12.75 1 95.88 133 ARG A CA 1
ATOM 1080 C C . ARG A 1 133 ? 24.375 12.562 12.852 1 95.88 133 ARG A C 1
ATOM 1082 O O . ARG A 1 133 ? 24.812 13.109 13.859 1 95.88 133 ARG A O 1
ATOM 1089 N N . ILE A 1 134 ? 23.875 13.211 11.836 1 97.56 134 ILE A N 1
ATOM 1090 C CA . ILE A 1 134 ? 23.844 14.672 11.82 1 97.56 134 ILE A CA 1
ATOM 1091 C C . ILE A 1 134 ? 22.969 15.18 12.961 1 97.56 134 ILE A C 1
ATOM 1093 O O . ILE A 1 134 ? 23.359 16.094 13.688 1 97.56 134 ILE A O 1
ATOM 1097 N N . ALA A 1 135 ? 21.828 14.57 13.125 1 96.88 135 ALA A N 1
ATOM 1098 C CA . ALA A 1 135 ? 20.906 14.969 14.18 1 96.88 135 ALA A CA 1
ATOM 1099 C C . ALA A 1 135 ? 21.547 14.836 15.555 1 96.88 135 ALA A C 1
ATOM 1101 O O . ALA A 1 135 ? 21.406 15.719 16.406 1 96.88 135 ALA A O 1
ATOM 1102 N N . GLU A 1 136 ? 22.266 13.789 15.773 1 96.62 136 GLU A N 1
ATOM 1103 C CA . GLU A 1 136 ? 22.906 13.531 17.047 1 96.62 136 GLU A CA 1
ATOM 1104 C C . GLU A 1 136 ? 23.953 14.594 17.375 1 96.62 136 GLU A C 1
ATOM 1106 O O . GLU A 1 136 ? 24.016 15.102 18.5 1 96.62 136 GLU A O 1
ATOM 1111 N N . ILE A 1 137 ? 24.75 14.906 16.422 1 96.56 137 ILE A N 1
ATOM 1112 C CA . ILE A 1 137 ? 25.797 15.906 16.594 1 96.56 137 ILE A CA 1
ATOM 1113 C C . ILE A 1 137 ? 25.172 17.266 16.891 1 96.56 137 ILE A C 1
ATOM 1115 O O . ILE A 1 137 ? 25.562 17.953 17.828 1 96.56 137 ILE A O 1
ATOM 1119 N N . LEU A 1 138 ? 24.141 17.609 16.156 1 97.19 138 LEU A N 1
ATOM 1120 C CA . LEU A 1 138 ? 23.484 18.891 16.328 1 97.19 138 LEU A CA 1
ATOM 1121 C C . LEU A 1 138 ? 22.812 19 17.688 1 97.19 138 LEU A C 1
ATOM 1123 O O . LEU A 1 138 ? 22.859 20.047 18.328 1 97.19 138 LEU A O 1
ATOM 1127 N N . LYS A 1 139 ? 22.219 17.922 18.094 1 95.75 139 LYS A N 1
ATOM 1128 C CA . LYS A 1 139 ? 21.531 17.906 19.375 1 95.75 139 LYS A CA 1
ATOM 1129 C C . LYS A 1 139 ? 22.531 18.016 20.531 1 95.75 139 LYS A C 1
ATOM 1131 O O . LYS A 1 139 ? 22.172 18.469 21.625 1 95.75 139 LYS A O 1
ATOM 1136 N N . SER A 1 140 ? 23.719 17.641 20.344 1 95.75 140 SER A N 1
ATOM 1137 C CA . SER A 1 140 ? 24.766 17.734 21.375 1 95.75 140 SER A CA 1
ATOM 1138 C C . SER A 1 140 ? 25.328 19.156 21.453 1 95.75 140 SER A C 1
ATOM 1140 O O . SER A 1 140 ? 26.141 19.453 22.328 1 95.75 140 SER A O 1
ATOM 1142 N N . GLY A 1 141 ? 24.906 20 20.547 1 93.88 141 GLY A N 1
ATOM 1143 C CA . GLY A 1 141 ? 25.328 21.391 20.594 1 93.88 141 GLY A CA 1
ATOM 1144 C C . GLY A 1 141 ? 26.453 21.703 19.625 1 93.88 141 GLY A C 1
ATOM 1145 O O . GLY A 1 141 ? 26.859 22.859 19.5 1 93.88 141 GLY A O 1
ATOM 1146 N N . GLU A 1 142 ? 26.906 20.641 18.969 1 95.56 142 GLU A N 1
ATOM 1147 C CA . GLU A 1 142 ? 27.969 20.844 17.984 1 95.56 142 GLU A CA 1
ATOM 1148 C C . GLU A 1 142 ? 27.406 21.297 16.641 1 95.56 142 GLU A C 1
ATOM 1150 O O . GLU A 1 142 ? 26.266 20.984 16.312 1 95.56 142 GLU A O 1
ATOM 1155 N N . GLU A 1 143 ? 28.234 21.969 15.945 1 95.81 143 GLU A N 1
ATOM 1156 C CA . GLU A 1 143 ? 27.797 22.469 14.648 1 95.81 143 GLU A CA 1
ATOM 1157 C C . GLU A 1 143 ? 28.125 21.484 13.531 1 95.81 143 GLU A C 1
ATOM 1159 O O . GLU A 1 143 ? 29.125 20.75 13.617 1 95.81 143 GLU A O 1
ATOM 1164 N N . VAL A 1 144 ? 27.359 21.422 12.555 1 96.75 144 VAL A N 1
ATOM 1165 C CA . VAL A 1 144 ? 27.578 20.703 11.305 1 96.75 144 VAL A CA 1
ATOM 1166 C C . VAL A 1 144 ? 27.422 21.656 10.117 1 96.75 144 VAL A C 1
ATOM 1168 O O . VAL A 1 144 ? 26.328 22.094 9.82 1 96.75 144 VAL A O 1
ATOM 1171 N N . LYS A 1 145 ? 28.562 21.844 9.484 1 96 145 LYS A N 1
ATOM 1172 C CA . LYS A 1 145 ? 28.484 22.719 8.312 1 96 145 LYS A CA 1
ATOM 1173 C C . LYS A 1 145 ? 27.594 22.109 7.234 1 96 145 LYS A C 1
ATOM 1175 O O . LYS A 1 145 ? 27.766 20.953 6.867 1 96 145 LYS A O 1
ATOM 1180 N N . GLY A 1 146 ? 26.5 22.875 6.801 1 97.62 146 GLY A N 1
ATOM 1181 C CA . GLY A 1 146 ? 25.625 22.438 5.73 1 97.62 146 GLY A CA 1
ATOM 1182 C C . GLY A 1 146 ? 24.281 21.922 6.227 1 97.62 146 GLY A C 1
ATOM 1183 O O . GLY A 1 146 ? 23.406 21.562 5.43 1 97.62 146 GLY A O 1
ATOM 1184 N N . ALA A 1 147 ? 24.109 21.797 7.523 1 98.12 147 ALA A N 1
ATOM 1185 C CA . ALA A 1 147 ? 22.844 21.328 8.086 1 98.12 147 ALA A CA 1
ATOM 1186 C C . ALA A 1 147 ? 22.5 22.062 9.375 1 98.12 147 ALA A C 1
ATOM 1188 O O . ALA A 1 147 ? 23.375 22.688 9.992 1 98.12 147 ALA A O 1
ATOM 1189 N N . ARG A 1 148 ? 21.297 22.156 9.719 1 97.12 148 ARG A N 1
ATOM 1190 C CA . ARG A 1 148 ? 20.844 22.75 10.969 1 97.12 148 ARG A CA 1
ATOM 1191 C C . ARG A 1 148 ? 19.609 22.047 11.508 1 97.12 148 ARG A C 1
ATOM 1193 O O . ARG A 1 148 ? 18.922 21.328 10.766 1 97.12 148 ARG A O 1
ATOM 1200 N N . LEU A 1 149 ? 19.312 22.188 12.742 1 96.06 149 LEU A N 1
ATOM 1201 C CA . LEU A 1 149 ? 18.094 21.703 13.352 1 96.06 149 LEU A CA 1
ATOM 1202 C C . LEU A 1 149 ? 16.969 22.719 13.211 1 96.06 149 LEU A C 1
ATOM 1204 O O . LEU A 1 149 ? 17.188 23.922 13.398 1 96.06 149 LEU A O 1
ATOM 1208 N N . VAL A 1 150 ? 15.844 22.281 12.766 1 95.69 150 VAL A N 1
ATOM 1209 C CA . VAL A 1 150 ? 14.688 23.172 12.656 1 95.69 150 VAL A CA 1
ATOM 1210 C C . VAL A 1 150 ? 13.555 22.641 13.531 1 95.69 150 VAL A C 1
ATOM 1212 O O . VAL A 1 150 ? 13.344 21.438 13.633 1 95.69 150 VAL A O 1
ATOM 1215 N N . GLU A 1 151 ? 12.945 23.547 14.188 1 94.81 151 GLU A N 1
ATOM 1216 C CA . GLU A 1 151 ? 11.797 23.219 15.023 1 94.81 151 GLU A CA 1
ATOM 1217 C C . GLU A 1 151 ? 10.5 23.75 14.414 1 94.81 151 GLU A C 1
ATOM 1219 O O . GLU A 1 151 ? 10.469 24.844 13.867 1 94.81 151 GLU A O 1
ATOM 1224 N N . SER A 1 152 ? 9.555 22.875 14.32 1 95.62 152 SER A N 1
ATOM 1225 C CA . SER A 1 152 ? 8.227 23.266 13.859 1 95.62 152 SER A CA 1
ATOM 1226 C C . SER A 1 152 ? 7.18 23.078 14.953 1 95.62 152 SER A C 1
ATOM 1228 O O . SER A 1 152 ? 7.492 22.578 16.031 1 95.62 152 SER A O 1
ATOM 1230 N N . GLU A 1 153 ? 6.008 23.719 14.688 1 96.75 153 GLU A N 1
ATOM 1231 C CA . GLU A 1 153 ? 4.906 23.562 15.633 1 96.75 153 GLU A CA 1
ATOM 1232 C C . GLU A 1 153 ? 3.664 23.016 14.938 1 96.75 153 GLU A C 1
ATOM 1234 O O . GLU A 1 153 ? 3.52 23.141 13.719 1 96.75 153 GLU A O 1
ATOM 1239 N N . SER A 1 154 ? 2.869 22.312 15.695 1 97.19 154 SER A N 1
ATOM 1240 C CA . SER A 1 154 ? 1.603 21.797 15.18 1 97.19 154 SER A CA 1
ATOM 1241 C C . SER A 1 154 ? 0.537 21.766 16.281 1 97.19 154 SER A C 1
ATOM 1243 O O . SER A 1 154 ? 0.855 21.844 17.469 1 97.19 154 SER A O 1
ATOM 1245 N N . ILE A 1 155 ? -0.764 21.672 15.867 1 97 155 ILE A N 1
ATOM 1246 C CA . ILE A 1 155 ? -1.873 21.609 16.812 1 97 155 ILE A CA 1
ATOM 1247 C C . ILE A 1 155 ? -2.035 20.188 17.344 1 97 155 ILE A C 1
ATOM 1249 O O . ILE A 1 155 ? -1.918 19.219 16.578 1 97 155 ILE A O 1
ATOM 1253 N N . ARG A 1 156 ? -2.197 20.109 18.625 1 97.38 156 ARG A N 1
ATOM 1254 C CA . ARG A 1 156 ? -2.578 18.875 19.297 1 97.38 156 ARG A CA 1
ATOM 1255 C C . ARG A 1 156 ? -3.98 18.969 19.875 1 97.38 156 ARG A C 1
ATOM 1257 O O . ARG A 1 156 ? -4.32 19.969 20.516 1 97.38 156 ARG A O 1
ATOM 1264 N N . ILE A 1 157 ? -4.758 17.969 19.547 1 97.19 157 ILE A N 1
ATOM 1265 C CA . ILE A 1 157 ? -6.125 17.922 20.062 1 97.19 157 ILE A CA 1
ATOM 1266 C C . ILE A 1 157 ? -6.285 16.75 21.016 1 97.19 157 ILE A C 1
ATOM 1268 O O . ILE A 1 157 ? -5.984 15.602 20.656 1 97.19 157 ILE A O 1
ATOM 1272 N N . ARG A 1 158 ? -6.781 17.094 22.203 1 93.06 158 ARG A N 1
ATOM 1273 C CA . ARG A 1 158 ? -6.984 16.078 23.234 1 93.06 158 ARG A CA 1
ATOM 1274 C C . ARG A 1 158 ? -8.414 16.109 23.75 1 93.06 158 ARG A C 1
ATOM 1276 O O . ARG A 1 158 ? -9.055 17.156 23.781 1 93.06 158 ARG A O 1
ATOM 1283 N N . MET B 1 1 ? -18.625 -13.914 -5.691 1 65.31 1 MET B N 1
ATOM 1284 C CA . MET B 1 1 ? -19.469 -13.891 -6.883 1 65.31 1 MET B CA 1
ATOM 1285 C C . MET B 1 1 ? -19.469 -15.25 -7.57 1 65.31 1 MET B C 1
ATOM 1287 O O . MET B 1 1 ? -18.438 -15.922 -7.629 1 65.31 1 MET B O 1
ATOM 1291 N N . LYS B 1 2 ? -20.719 -15.742 -7.77 1 72 2 LYS B N 1
ATOM 1292 C CA . LYS B 1 2 ? -20.859 -17.062 -8.375 1 72 2 LYS B CA 1
ATOM 1293 C C . LYS B 1 2 ? -20.844 -16.984 -9.898 1 72 2 LYS B C 1
ATOM 1295 O O . LYS B 1 2 ? -21.891 -16.969 -10.531 1 72 2 LYS B O 1
ATOM 1300 N N . LEU B 1 3 ? -19.641 -16.828 -10.508 1 75.69 3 LEU B N 1
ATOM 1301 C CA . LEU B 1 3 ? -19.484 -16.703 -11.953 1 75.69 3 LEU B CA 1
ATOM 1302 C C . LEU B 1 3 ? -19.906 -17.984 -12.664 1 75.69 3 LEU B C 1
ATOM 1304 O O . LEU B 1 3 ? -20.453 -17.938 -13.766 1 75.69 3 LEU B O 1
ATOM 1308 N N . TYR B 1 4 ? -19.766 -19.156 -11.898 1 87.31 4 TYR B N 1
ATOM 1309 C CA . TYR B 1 4 ? -20 -20.453 -12.531 1 87.31 4 TYR B CA 1
ATOM 1310 C C . TYR B 1 4 ? -20.766 -21.375 -11.602 1 87.31 4 TYR B C 1
ATOM 1312 O O . TYR B 1 4 ? -20.688 -21.25 -10.375 1 87.31 4 TYR B O 1
ATOM 1320 N N . GLU B 1 5 ? -21.5 -22.328 -12.242 1 87.88 5 GLU B N 1
ATOM 1321 C CA . GLU B 1 5 ? -22.109 -23.406 -11.469 1 87.88 5 GLU B CA 1
ATOM 1322 C C . GLU B 1 5 ? -21.094 -24.5 -11.148 1 87.88 5 GLU B C 1
ATOM 1324 O O . GLU B 1 5 ? -20.328 -24.922 -12.016 1 87.88 5 GLU B O 1
ATOM 1329 N N . LEU B 1 6 ? -21.031 -24.797 -9.859 1 90 6 LEU B N 1
ATOM 1330 C CA . LEU B 1 6 ? -20.109 -25.828 -9.406 1 90 6 LEU B CA 1
ATOM 1331 C C . LEU B 1 6 ? -20.875 -27.016 -8.828 1 90 6 LEU B C 1
ATOM 1333 O O . LEU B 1 6 ? -21.953 -26.844 -8.25 1 90 6 LEU B O 1
ATOM 1337 N N . THR B 1 7 ? -20.375 -28.156 -9.094 1 90.12 7 THR B N 1
ATOM 1338 C CA . THR B 1 7 ? -20.922 -29.344 -8.445 1 90.12 7 THR B CA 1
ATOM 1339 C C . THR B 1 7 ? -20.594 -29.344 -6.953 1 90.12 7 THR B C 1
ATOM 1341 O O . THR B 1 7 ? -19.75 -28.578 -6.5 1 90.12 7 THR B O 1
ATOM 1344 N N . ASP B 1 8 ? -21.234 -30.297 -6.18 1 89.75 8 ASP B N 1
ATOM 1345 C CA . ASP B 1 8 ? -21.125 -30.328 -4.723 1 89.75 8 ASP B CA 1
ATOM 1346 C C . ASP B 1 8 ? -19.672 -30.516 -4.285 1 89.75 8 ASP B C 1
ATOM 1348 O O . ASP B 1 8 ? -19.203 -29.844 -3.355 1 89.75 8 ASP B O 1
ATOM 1352 N N . ASN B 1 9 ? -18.969 -31.375 -4.949 1 90.5 9 ASN B N 1
ATOM 1353 C CA . ASN B 1 9 ? -17.594 -31.641 -4.582 1 90.5 9 ASN B CA 1
ATOM 1354 C C . ASN B 1 9 ? -16.719 -30.406 -4.75 1 90.5 9 ASN B C 1
ATOM 1356 O O . ASN B 1 9 ? -15.852 -30.125 -3.914 1 90.5 9 ASN B O 1
ATOM 1360 N N . TYR B 1 10 ? -17 -29.625 -5.738 1 93.5 10 TYR B N 1
ATOM 1361 C CA . TYR B 1 10 ? -16.172 -28.453 -6.008 1 93.5 10 TYR B CA 1
ATOM 1362 C C . TYR B 1 10 ? -16.609 -27.281 -5.145 1 93.5 10 TYR B C 1
ATOM 1364 O O . TYR B 1 10 ? -15.805 -26.391 -4.852 1 93.5 10 TYR B O 1
ATOM 1372 N N . LEU B 1 11 ? -17.859 -27.391 -4.742 1 91 11 LEU B N 1
ATOM 1373 C CA . LEU B 1 11 ? -18.281 -26.422 -3.74 1 91 11 LEU B CA 1
ATOM 1374 C C . LEU B 1 11 ? -17.547 -26.625 -2.426 1 91 11 LEU B C 1
ATOM 1376 O O . LEU B 1 11 ? -17.172 -25.656 -1.763 1 91 11 LEU B O 1
ATOM 1380 N N . LYS B 1 12 ? -17.344 -27.812 -2.09 1 92.38 12 LYS B N 1
ATOM 1381 C CA . LYS B 1 12 ? -16.578 -28.141 -0.889 1 92.38 12 LYS B CA 1
ATOM 1382 C C . LYS B 1 12 ? -15.133 -27.656 -1.008 1 92.38 12 LYS B C 1
ATOM 1384 O O . LYS B 1 12 ? -14.57 -27.125 -0.048 1 92.38 12 LYS B O 1
ATOM 1389 N N . VAL B 1 13 ? -14.547 -27.875 -2.168 1 93.88 13 VAL B N 1
ATOM 1390 C CA . VAL B 1 13 ? -13.188 -27.406 -2.426 1 93.88 13 VAL B CA 1
ATOM 1391 C C . VAL B 1 13 ? -13.109 -25.891 -2.229 1 93.88 13 VAL B C 1
ATOM 1393 O O . VAL B 1 13 ? -12.211 -25.391 -1.548 1 93.88 13 VAL B O 1
ATOM 1396 N N . GLN B 1 14 ? -14.094 -25.234 -2.787 1 90.12 14 GLN B N 1
ATOM 1397 C CA . GLN B 1 14 ? -14.141 -23.781 -2.672 1 90.12 14 GLN B CA 1
ATOM 1398 C C . GLN B 1 14 ? -14.242 -23.344 -1.213 1 90.12 14 GLN B C 1
ATOM 1400 O O . GLN B 1 14 ? -13.602 -22.375 -0.803 1 90.12 14 GLN B O 1
ATOM 1405 N N . GLU B 1 15 ? -15 -24.016 -0.47 1 89.31 15 GLU B N 1
ATOM 1406 C CA . GLU B 1 15 ? -15.164 -23.719 0.951 1 89.31 15 GLU B CA 1
ATOM 1407 C C . GLU B 1 15 ? -13.844 -23.891 1.7 1 89.31 15 GLU B C 1
ATOM 1409 O O . GLU B 1 15 ? -13.5 -23.062 2.549 1 89.31 15 GLU B O 1
ATOM 1414 N N . PHE B 1 16 ? -13.141 -24.938 1.377 1 91.88 16 PHE B N 1
ATOM 1415 C CA . PHE B 1 16 ? -11.844 -25.188 2.008 1 91.88 16 PHE B CA 1
ATOM 1416 C C . PHE B 1 16 ? -10.875 -24.047 1.688 1 91.88 16 PHE B C 1
ATOM 1418 O O . PHE B 1 16 ? -10.086 -23.641 2.545 1 91.88 16 PHE B O 1
ATOM 1425 N N . LEU B 1 17 ? -10.93 -23.562 0.442 1 91.44 17 LEU B N 1
ATOM 1426 C CA . LEU B 1 17 ? -10.062 -22.469 0.021 1 91.44 17 LEU B CA 1
ATOM 1427 C C . LEU B 1 17 ? -10.367 -21.188 0.807 1 91.44 17 LEU B C 1
ATOM 1429 O O . LEU B 1 17 ? -9.453 -20.5 1.245 1 91.44 17 LEU B O 1
ATOM 1433 N N . GLU B 1 18 ? -11.617 -21 1.062 1 82.69 18 GLU B N 1
ATOM 1434 C CA . GLU B 1 18 ? -12.039 -19.812 1.807 1 82.69 18 GLU B CA 1
ATOM 1435 C C . GLU B 1 18 ? -11.578 -19.891 3.26 1 82.69 18 GLU B C 1
ATOM 1437 O O . GLU B 1 18 ? -11.344 -18.844 3.891 1 82.69 18 GLU B O 1
ATOM 1442 N N . GLU B 1 19 ? -11.359 -21.109 3.662 1 85.94 19 GLU B N 1
ATOM 1443 C CA . GLU B 1 19 ? -10.906 -21.312 5.035 1 85.94 19 GLU B CA 1
ATOM 1444 C C . GLU B 1 19 ? -9.391 -21.469 5.102 1 85.94 19 GLU B C 1
ATOM 1446 O O . GLU B 1 19 ? -8.836 -21.766 6.156 1 85.94 19 GLU B O 1
ATOM 1451 N N . ASN B 1 20 ? -8.758 -21.344 3.965 1 82.44 20 ASN B N 1
ATOM 1452 C CA . ASN B 1 20 ? -7.309 -21.453 3.824 1 82.44 20 ASN B CA 1
ATOM 1453 C C . ASN B 1 20 ? -6.809 -22.844 4.238 1 82.44 20 ASN B C 1
ATOM 1455 O O . ASN B 1 20 ? -5.75 -22.969 4.852 1 82.44 20 ASN B O 1
ATOM 1459 N N . ASN B 1 21 ? -7.598 -23.781 3.996 1 87.06 21 ASN B N 1
ATOM 1460 C CA . ASN B 1 21 ? -7.223 -25.172 4.238 1 87.06 21 ASN B CA 1
ATOM 1461 C C . ASN B 1 21 ? -6.703 -25.844 2.969 1 87.06 21 ASN B C 1
ATOM 1463 O O . ASN B 1 21 ? -7.379 -26.688 2.387 1 87.06 21 ASN B O 1
ATOM 1467 N N . THR B 1 22 ? -5.457 -25.578 2.637 1 84.62 22 THR B N 1
ATOM 1468 C CA . THR B 1 22 ? -4.863 -25.984 1.367 1 84.62 22 THR B CA 1
ATOM 1469 C C . THR B 1 22 ? -4.688 -27.5 1.313 1 84.62 22 THR B C 1
ATOM 1471 O O . THR B 1 22 ? -4.867 -28.109 0.26 1 84.62 22 THR B O 1
ATOM 1474 N N . ASP B 1 23 ? -4.344 -28.078 2.449 1 89.19 23 ASP B N 1
ATOM 1475 C CA . ASP B 1 23 ? -4.129 -29.516 2.48 1 89.19 23 ASP B CA 1
ATOM 1476 C C . ASP B 1 23 ? -5.418 -30.281 2.162 1 89.19 23 ASP B C 1
ATOM 1478 O O . ASP B 1 23 ? -5.402 -31.25 1.401 1 89.19 23 ASP B O 1
ATOM 1482 N N . ALA B 1 24 ? -6.492 -29.828 2.754 1 91.75 24 ALA B N 1
ATOM 1483 C CA . ALA B 1 24 ? -7.785 -30.469 2.504 1 91.75 24 ALA B CA 1
ATOM 1484 C C . ALA B 1 24 ? -8.195 -30.328 1.041 1 91.75 24 ALA B C 1
ATOM 1486 O O . ALA B 1 24 ? -8.836 -31.203 0.479 1 91.75 24 ALA B O 1
ATOM 1487 N N . VAL B 1 25 ? -7.754 -29.281 0.432 1 94.75 25 VAL B N 1
ATOM 1488 C CA . VAL B 1 25 ? -8.078 -29.016 -0.966 1 94.75 25 VAL B CA 1
ATOM 1489 C C . VAL B 1 25 ? -7.414 -30.062 -1.857 1 94.75 25 VAL B C 1
ATOM 1491 O O . VAL B 1 25 ? -8.078 -30.719 -2.664 1 94.75 25 VAL B O 1
ATOM 1494 N N . LYS B 1 26 ? -6.086 -30.266 -1.661 1 93.56 26 LYS B N 1
ATOM 1495 C CA . LYS B 1 26 ? -5.336 -31.219 -2.469 1 93.56 26 LYS B CA 1
ATOM 1496 C C . LYS B 1 26 ? -5.895 -32.625 -2.307 1 93.56 26 LYS B C 1
ATOM 1498 O O . LYS B 1 26 ? -6.105 -33.344 -3.293 1 93.56 26 LYS B O 1
ATOM 1503 N N . ASP B 1 27 ? -6.184 -33.031 -1.104 1 93.69 27 ASP B N 1
ATOM 1504 C CA . ASP B 1 27 ? -6.711 -34.344 -0.814 1 93.69 27 ASP B CA 1
ATOM 1505 C C . ASP B 1 27 ? -8.062 -34.562 -1.496 1 93.69 27 ASP B C 1
ATOM 1507 O O . ASP B 1 27 ? -8.312 -35.625 -2.051 1 93.69 27 ASP B O 1
ATOM 1511 N N . THR B 1 28 ? -8.906 -33.562 -1.399 1 94.44 28 THR B N 1
ATOM 1512 C CA . THR B 1 28 ? -10.234 -33.656 -2.002 1 94.44 28 THR B CA 1
ATOM 1513 C C . THR B 1 28 ? -10.133 -33.781 -3.52 1 94.44 28 THR B C 1
ATOM 1515 O O . THR B 1 28 ? -10.766 -34.656 -4.125 1 94.44 28 THR B O 1
ATOM 1518 N N . LEU B 1 29 ? -9.266 -33 -4.105 1 95.75 29 LEU B N 1
ATOM 1519 C CA . LEU B 1 29 ? -9.102 -33.031 -5.559 1 95.75 29 LEU B CA 1
ATOM 1520 C C . LEU B 1 29 ? -8.555 -34.375 -6.02 1 95.75 29 LEU B C 1
ATOM 1522 O O . LEU B 1 29 ? -9.008 -34.906 -7.027 1 95.75 29 LEU B O 1
ATOM 1526 N N . ASP B 1 30 ? -7.621 -34.938 -5.191 1 94.69 30 ASP B N 1
ATOM 1527 C CA . ASP B 1 30 ? -7.02 -36.219 -5.527 1 94.69 30 ASP B CA 1
ATOM 1528 C C . ASP B 1 30 ? -8.047 -37.344 -5.43 1 94.69 30 ASP B C 1
ATOM 1530 O O . ASP B 1 30 ? -7.949 -38.344 -6.152 1 94.69 30 ASP B O 1
ATOM 1534 N N . ALA B 1 31 ? -9 -37.156 -4.621 1 93.44 31 ALA B N 1
ATOM 1535 C CA . ALA B 1 31 ? -9.977 -38.219 -4.352 1 93.44 31 ALA B CA 1
ATOM 1536 C C . ALA B 1 31 ? -11.109 -38.188 -5.375 1 93.44 31 ALA B C 1
ATOM 1538 O O . ALA B 1 31 ? -11.875 -39.156 -5.484 1 93.44 31 ALA B O 1
ATOM 1539 N N . LEU B 1 32 ? -11.211 -37.094 -6.082 1 93.5 32 LEU B N 1
ATOM 1540 C CA . LEU B 1 32 ? -12.281 -37 -7.066 1 93.5 32 LEU B CA 1
ATOM 1541 C C . LEU B 1 32 ? -12.086 -38.031 -8.188 1 93.5 32 LEU B C 1
ATOM 1543 O O . LEU B 1 32 ? -10.953 -38.281 -8.609 1 93.5 32 LEU B O 1
ATOM 1547 N N . THR B 1 33 ? -13.203 -38.562 -8.742 1 92.25 33 THR B N 1
ATOM 1548 C CA . THR B 1 33 ? -13.148 -39.625 -9.742 1 92.25 33 THR B CA 1
ATOM 1549 C C . THR B 1 33 ? -13.492 -39.062 -11.125 1 92.25 33 THR B C 1
ATOM 1551 O O . THR B 1 33 ? -13.578 -39.812 -12.094 1 92.25 33 THR B O 1
ATOM 1554 N N . ASP B 1 34 ? -13.641 -37.875 -11.203 1 92.19 34 ASP B N 1
ATOM 1555 C CA . ASP B 1 34 ? -13.914 -37.219 -12.484 1 92.19 34 ASP B CA 1
ATOM 1556 C C . ASP B 1 34 ? -12.766 -37.438 -13.461 1 92.19 34 ASP B C 1
ATOM 1558 O O . ASP B 1 34 ? -11.633 -37.75 -13.055 1 92.19 34 ASP B O 1
ATOM 1562 N N . SER B 1 35 ? -13.148 -37.438 -14.805 1 93.81 35 SER B N 1
ATOM 1563 C CA . SER B 1 35 ? -12.062 -37.375 -15.773 1 93.81 35 SER B CA 1
ATOM 1564 C C . SER B 1 35 ? -11.18 -36.125 -15.531 1 93.81 35 SER B C 1
ATOM 1566 O O . SER B 1 35 ? -11.641 -35.125 -14.984 1 93.81 35 SER B O 1
ATOM 1568 N N . PHE B 1 36 ? -9.961 -36.25 -15.883 1 94 36 PHE B N 1
ATOM 1569 C CA . PHE B 1 36 ? -9.062 -35.125 -15.68 1 94 36 PHE B CA 1
ATOM 1570 C C . PHE B 1 36 ? -9.555 -33.875 -16.438 1 94 36 PHE B C 1
ATOM 1572 O O . PHE B 1 36 ? -9.414 -32.75 -15.953 1 94 36 PHE B O 1
ATOM 1579 N N . HIS B 1 37 ? -10.156 -34.094 -17.578 1 93.44 37 HIS B N 1
ATOM 1580 C CA . HIS B 1 37 ? -10.719 -33 -18.344 1 93.44 37 HIS B CA 1
ATOM 1581 C C . HIS B 1 37 ? -11.797 -32.25 -17.562 1 93.44 37 HIS B C 1
ATOM 1583 O O . HIS B 1 37 ? -11.75 -31.031 -17.438 1 93.44 37 HIS B O 1
ATOM 1589 N N . ASP B 1 38 ? -12.719 -33 -17.031 1 93 38 ASP B N 1
ATOM 1590 C CA . ASP B 1 38 ? -13.789 -32.406 -16.25 1 93 38 ASP B CA 1
ATOM 1591 C C . ASP B 1 38 ? -13.234 -31.734 -14.992 1 93 38 ASP B C 1
ATOM 1593 O O . ASP B 1 38 ? -13.68 -30.641 -14.617 1 93 38 ASP B O 1
ATOM 1597 N N . LYS B 1 39 ? -12.297 -32.406 -14.375 1 94.75 39 LYS B N 1
ATOM 1598 C CA . LYS B 1 39 ? -11.672 -31.875 -13.172 1 94.75 39 LYS B CA 1
ATOM 1599 C C . LYS B 1 39 ? -10.992 -30.547 -13.445 1 94.75 39 LYS B C 1
ATOM 1601 O O . LYS B 1 39 ? -11.195 -29.562 -12.719 1 94.75 39 LYS B O 1
ATOM 1606 N N . SER B 1 40 ? -10.203 -30.516 -14.5 1 96.44 40 SER B N 1
ATOM 1607 C CA . SER B 1 40 ? -9.469 -29.297 -14.852 1 96.44 40 SER B CA 1
ATOM 1608 C C . SER B 1 40 ? -10.422 -28.156 -15.156 1 96.44 40 SER B C 1
ATOM 1610 O O . SER B 1 40 ? -10.18 -27.016 -14.742 1 96.44 40 SER B O 1
ATOM 1612 N N . GLU B 1 41 ? -11.516 -28.406 -15.797 1 94.94 41 GLU B N 1
ATOM 1613 C CA . GLU B 1 41 ? -12.492 -27.375 -16.125 1 94.94 41 GLU B CA 1
ATOM 1614 C C . GLU B 1 41 ? -13.109 -26.781 -14.852 1 94.94 41 GLU B C 1
ATOM 1616 O O . GLU B 1 41 ? -13.25 -25.562 -14.734 1 94.94 41 GLU B O 1
ATOM 1621 N N . ASN B 1 42 ? -13.492 -27.641 -13.938 1 94.75 42 ASN B N 1
ATOM 1622 C CA . ASN B 1 42 ? -14.109 -27.188 -12.703 1 94.75 42 ASN B CA 1
ATOM 1623 C C . ASN B 1 42 ? -13.125 -26.406 -11.836 1 94.75 42 ASN B C 1
ATOM 1625 O O . ASN B 1 42 ? -13.492 -25.422 -11.188 1 94.75 42 ASN B O 1
ATOM 1629 N N . ILE B 1 43 ? -11.898 -26.828 -11.828 1 96.31 43 ILE B N 1
ATOM 1630 C CA . ILE B 1 43 ? -10.867 -26.125 -11.094 1 96.31 43 ILE B CA 1
ATOM 1631 C C . ILE B 1 43 ? -10.688 -24.719 -11.68 1 96.31 43 ILE B C 1
ATOM 1633 O O . ILE B 1 43 ? -10.57 -23.734 -10.938 1 96.31 43 ILE B O 1
ATOM 1637 N N . VAL B 1 44 ? -10.727 -24.578 -12.984 1 97.06 44 VAL B N 1
ATOM 1638 C CA . VAL B 1 44 ? -10.555 -23.281 -13.648 1 97.06 44 VAL B CA 1
ATOM 1639 C C . VAL B 1 44 ? -11.734 -22.375 -13.32 1 97.06 44 VAL B C 1
ATOM 1641 O O . VAL B 1 44 ? -11.562 -21.172 -13.133 1 97.06 44 VAL B O 1
ATOM 1644 N N . LYS B 1 45 ? -12.906 -23.016 -13.258 1 96 45 LYS B N 1
ATOM 1645 C CA . LYS B 1 45 ? -14.07 -22.219 -12.852 1 96 45 LYS B CA 1
ATOM 1646 C C . LYS B 1 45 ? -13.852 -21.594 -11.477 1 96 45 LYS B C 1
ATOM 1648 O O . LYS B 1 45 ? -14.188 -20.438 -11.258 1 96 45 LYS B O 1
ATOM 1653 N N . ILE B 1 46 ? -13.312 -22.344 -10.562 1 95.75 46 ILE B N 1
ATOM 1654 C CA . ILE B 1 46 ? -13.016 -21.844 -9.227 1 95.75 46 ILE B CA 1
ATOM 1655 C C . ILE B 1 46 ? -11.953 -20.75 -9.305 1 95.75 46 ILE B C 1
ATOM 1657 O O . ILE B 1 46 ? -12.094 -19.688 -8.688 1 95.75 46 ILE B O 1
ATOM 1661 N N . ILE B 1 47 ? -10.922 -21 -10.055 1 96.69 47 ILE B N 1
ATOM 1662 C CA . ILE B 1 47 ? -9.82 -20.047 -10.219 1 96.69 47 ILE B CA 1
ATOM 1663 C C . ILE B 1 47 ? -10.367 -18.719 -10.719 1 96.69 47 ILE B C 1
ATOM 1665 O O . ILE B 1 47 ? -10.047 -17.656 -10.156 1 96.69 47 ILE B O 1
ATOM 1669 N N . LYS B 1 48 ? -11.195 -18.75 -11.734 1 95.75 48 LYS B N 1
ATOM 1670 C CA . LYS B 1 48 ? -11.766 -17.531 -12.312 1 95.75 48 LYS B CA 1
ATOM 1671 C C . LYS B 1 48 ? -12.625 -16.781 -11.297 1 95.75 48 LYS B C 1
ATOM 1673 O O . LYS B 1 48 ? -12.578 -15.555 -11.219 1 95.75 48 LYS B O 1
ATOM 1678 N N . SER B 1 49 ? -13.359 -17.547 -10.57 1 94.19 49 SER B N 1
ATOM 1679 C CA . SER B 1 49 ? -14.211 -16.953 -9.547 1 94.19 49 SER B CA 1
ATOM 1680 C C . SER B 1 49 ? -13.375 -16.266 -8.469 1 94.19 49 SER B C 1
ATOM 1682 O O . SER B 1 49 ? -13.641 -15.125 -8.102 1 94.19 49 SER B O 1
ATOM 1684 N N . LEU B 1 50 ? -12.43 -16.969 -8 1 95.06 50 LEU B N 1
ATOM 1685 C CA . LEU B 1 50 ? -11.57 -16.422 -6.953 1 95.06 50 LEU B CA 1
ATOM 1686 C C . LEU B 1 50 ? -10.805 -15.203 -7.461 1 95.06 50 LEU B C 1
ATOM 1688 O O . LEU B 1 50 ? -10.641 -14.227 -6.73 1 95.06 50 LEU B O 1
ATOM 1692 N N . ALA B 1 51 ? -10.305 -15.281 -8.68 1 96.31 51 ALA B N 1
ATOM 1693 C CA . ALA B 1 51 ? -9.562 -14.172 -9.266 1 96.31 51 ALA B CA 1
ATOM 1694 C C . ALA B 1 51 ? -10.445 -12.93 -9.398 1 96.31 51 ALA B C 1
ATOM 1696 O O . ALA B 1 51 ? -9.992 -11.812 -9.148 1 96.31 51 ALA B O 1
ATOM 1697 N N . ALA B 1 52 ? -11.672 -13.164 -9.828 1 95.69 52 ALA B N 1
ATOM 1698 C CA . ALA B 1 52 ? -12.625 -12.062 -9.938 1 95.69 52 ALA B CA 1
ATOM 1699 C C . ALA B 1 52 ? -12.875 -11.422 -8.57 1 95.69 52 ALA B C 1
ATOM 1701 O O . ALA B 1 52 ? -12.898 -10.195 -8.453 1 95.69 52 ALA B O 1
ATOM 1702 N N . ASP B 1 53 ? -13.031 -12.258 -7.582 1 94.69 53 ASP B N 1
ATOM 1703 C CA . ASP B 1 53 ? -13.234 -11.766 -6.223 1 94.69 53 ASP B CA 1
ATOM 1704 C C . ASP B 1 53 ? -12.023 -10.961 -5.746 1 94.69 53 ASP B C 1
ATOM 1706 O O . ASP B 1 53 ? -12.18 -9.914 -5.117 1 94.69 53 ASP B O 1
ATOM 1710 N N . ALA B 1 54 ? -10.883 -11.492 -6.031 1 96.69 54 ALA B N 1
ATOM 1711 C CA . ALA B 1 54 ? -9.656 -10.812 -5.641 1 96.69 54 ALA B CA 1
ATOM 1712 C C . ALA B 1 54 ? -9.562 -9.438 -6.297 1 96.69 54 ALA B C 1
ATOM 1714 O O . ALA B 1 54 ? -9.211 -8.453 -5.641 1 96.69 54 ALA B O 1
ATOM 1715 N N . GLU B 1 55 ? -9.828 -9.391 -7.562 1 98.06 55 GLU B N 1
ATOM 1716 C CA . GLU B 1 55 ? -9.797 -8.125 -8.289 1 98.06 55 GLU B CA 1
ATOM 1717 C C . GLU B 1 55 ? -10.773 -7.121 -7.684 1 98.06 55 GLU B C 1
ATOM 1719 O O . GLU B 1 55 ? -10.43 -5.953 -7.492 1 98.06 55 GLU B O 1
ATOM 1724 N N . MET B 1 56 ? -11.961 -7.605 -7.379 1 97.81 56 MET B N 1
ATOM 1725 C CA . MET B 1 56 ? -12.984 -6.742 -6.793 1 97.81 56 MET B CA 1
ATOM 1726 C C . MET B 1 56 ? -12.547 -6.23 -5.426 1 97.81 56 MET B C 1
ATOM 1728 O O . MET B 1 56 ? -12.734 -5.055 -5.105 1 97.81 56 MET B O 1
ATOM 1732 N N . ALA B 1 57 ? -11.992 -7.102 -4.648 1 97.88 57 ALA B N 1
ATOM 1733 C CA . ALA B 1 57 ? -11.461 -6.703 -3.344 1 97.88 57 ALA B CA 1
ATOM 1734 C C . ALA B 1 57 ? -10.367 -5.648 -3.494 1 97.88 57 ALA B C 1
ATOM 1736 O O . ALA B 1 57 ? -10.32 -4.68 -2.73 1 97.88 57 ALA B O 1
ATOM 1737 N N . GLY B 1 58 ? -9.516 -5.816 -4.465 1 98.62 58 GLY B N 1
ATOM 1738 C CA . GLY B 1 58 ? -8.453 -4.855 -4.723 1 98.62 58 GLY B CA 1
ATOM 1739 C C . GLY B 1 58 ? -8.969 -3.494 -5.148 1 98.62 58 GLY B C 1
ATOM 1740 O O . GLY B 1 58 ? -8.484 -2.465 -4.68 1 98.62 58 GLY B O 1
ATOM 1741 N N . ILE B 1 59 ? -9.883 -3.49 -6.035 1 98.56 59 ILE B N 1
ATOM 1742 C CA . ILE B 1 59 ? -10.484 -2.254 -6.527 1 98.56 59 ILE B CA 1
ATOM 1743 C C . ILE B 1 59 ? -11.109 -1.487 -5.367 1 98.56 59 ILE B C 1
ATOM 1745 O O . ILE B 1 59 ? -10.898 -0.282 -5.219 1 98.56 59 ILE B O 1
ATOM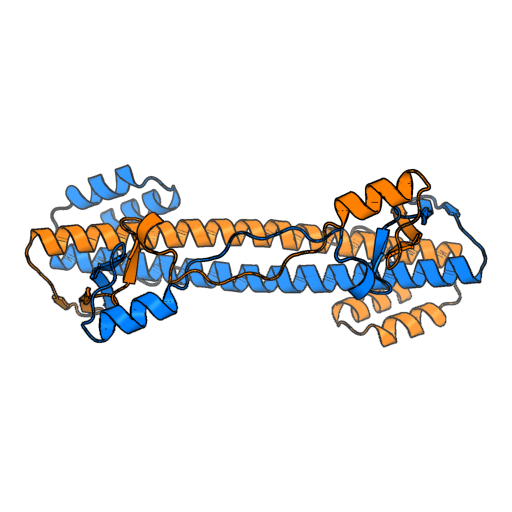 1749 N N . GLU B 1 60 ? -11.805 -2.221 -4.535 1 98.5 60 GLU B N 1
ATOM 1750 C CA . GLU B 1 60 ? -12.469 -1.575 -3.406 1 98.5 60 GLU B CA 1
ATOM 1751 C C . GLU B 1 60 ? -11.453 -1.083 -2.379 1 98.5 60 GLU B C 1
ATOM 1753 O O . GLU B 1 60 ? -11.617 -0.002 -1.808 1 98.5 60 GLU B O 1
ATOM 1758 N N . ALA B 1 61 ? -10.461 -1.86 -2.162 1 98.69 61 ALA B N 1
ATOM 1759 C CA . ALA B 1 61 ? -9.414 -1.445 -1.23 1 98.69 61 ALA B CA 1
ATOM 1760 C C . ALA B 1 61 ? -8.742 -0.158 -1.698 1 98.69 61 ALA B C 1
ATOM 1762 O O . ALA B 1 61 ? -8.5 0.752 -0.9 1 98.69 61 ALA B O 1
ATOM 1763 N N . LYS B 1 62 ? -8.461 -0.082 -2.982 1 98.75 62 LYS B N 1
ATOM 1764 C CA . LYS B 1 62 ? -7.848 1.117 -3.549 1 98.75 62 LYS B CA 1
ATOM 1765 C C . LYS B 1 62 ? -8.758 2.328 -3.385 1 98.75 62 LYS B C 1
ATOM 1767 O O . LYS B 1 62 ? -8.297 3.424 -3.062 1 98.75 62 LYS B O 1
ATOM 1772 N N . ARG B 1 63 ? -10.039 2.113 -3.609 1 98.31 63 ARG B N 1
ATOM 1773 C CA . ARG B 1 63 ? -11.031 3.172 -3.43 1 98.31 63 ARG B CA 1
ATOM 1774 C C . ARG B 1 63 ? -11.047 3.67 -1.989 1 98.31 63 ARG B C 1
ATOM 1776 O O . ARG B 1 63 ? -11.055 4.879 -1.744 1 98.31 63 ARG B O 1
ATOM 1783 N N . LEU B 1 64 ? -11.062 2.824 -1.065 1 98.44 64 LEU B N 1
ATOM 1784 C CA . LEU B 1 64 ? -11.109 3.164 0.352 1 98.44 64 LEU B CA 1
ATOM 1785 C C . LEU B 1 64 ? -9.828 3.865 0.79 1 98.44 64 LEU B C 1
ATOM 1787 O O . LEU B 1 64 ? -9.867 4.773 1.625 1 98.44 64 LEU B O 1
ATOM 1791 N N . LEU B 1 65 ? -8.695 3.438 0.178 1 98.56 65 LEU B N 1
ATOM 1792 C CA . LEU B 1 65 ? -7.43 4.078 0.512 1 98.56 65 LEU B CA 1
ATOM 1793 C C . LEU B 1 65 ? -7.395 5.516 -0 1 98.56 65 LEU B C 1
ATOM 1795 O O . LEU B 1 65 ? -6.883 6.41 0.677 1 98.56 65 LEU B O 1
ATOM 1799 N N . LYS B 1 66 ? -7.926 5.734 -1.192 1 97.69 66 LYS B N 1
ATOM 1800 C CA . LYS B 1 66 ? -8.039 7.094 -1.718 1 97.69 66 LYS B CA 1
ATOM 1801 C C . LYS B 1 66 ? -8.93 7.953 -0.834 1 97.69 66 LYS B C 1
ATOM 1803 O O . LYS B 1 66 ? -8.625 9.117 -0.576 1 97.69 66 LYS B O 1
ATOM 1808 N N . ARG B 1 67 ? -10.039 7.383 -0.394 1 95.94 67 ARG B N 1
ATOM 1809 C CA . ARG B 1 67 ? -10.945 8.086 0.507 1 95.94 67 ARG B CA 1
ATOM 1810 C C . ARG B 1 67 ? -10.258 8.438 1.82 1 95.94 67 ARG B C 1
ATOM 1812 O O . ARG B 1 67 ? -10.398 9.547 2.324 1 95.94 67 ARG B O 1
ATOM 1819 N N . LYS B 1 68 ? -9.547 7.465 2.338 1 97.5 68 LYS B N 1
ATOM 1820 C CA . LYS B 1 68 ? -8.797 7.695 3.564 1 97.5 68 LYS B CA 1
ATOM 1821 C C . LYS B 1 68 ? -7.836 8.875 3.408 1 97.5 68 LYS B C 1
ATOM 1823 O O . LYS B 1 68 ? -7.793 9.766 4.258 1 97.5 68 LYS B O 1
ATOM 1828 N N . GLN B 1 69 ? -7.121 8.859 2.311 1 97.75 69 GLN B N 1
ATOM 1829 C CA . GLN B 1 69 ? -6.148 9.914 2.055 1 97.75 69 GLN B CA 1
ATOM 1830 C C . GLN B 1 69 ? -6.828 11.281 1.948 1 97.75 69 GLN B C 1
ATOM 1832 O O . GLN B 1 69 ? -6.324 12.273 2.477 1 97.75 69 GLN B O 1
ATOM 1837 N N . ALA B 1 70 ? -7.934 11.383 1.266 1 95.56 70 ALA B N 1
ATOM 1838 C CA . ALA B 1 70 ? -8.68 12.633 1.123 1 95.56 70 ALA B CA 1
ATOM 1839 C C . ALA B 1 70 ? -9.148 13.148 2.479 1 95.56 70 ALA B C 1
ATOM 1841 O O . ALA B 1 70 ? -9.039 14.344 2.768 1 95.56 70 ALA B O 1
ATOM 1842 N N . LEU B 1 71 ? -9.672 12.242 3.295 1 95.31 71 LEU B N 1
ATOM 1843 C CA . LEU B 1 71 ? -10.148 12.609 4.625 1 95.31 71 LEU B CA 1
ATOM 1844 C C . LEU B 1 71 ? -9.008 13.117 5.492 1 95.31 71 LEU B C 1
ATOM 1846 O O . LEU B 1 71 ? -9.156 14.109 6.207 1 95.31 71 LEU B O 1
ATOM 1850 N N . GLU B 1 72 ? -7.891 12.43 5.355 1 97.44 72 GLU B N 1
ATOM 1851 C CA . GLU B 1 72 ? -6.723 12.836 6.129 1 97.44 72 GLU B CA 1
ATOM 1852 C C . GLU B 1 72 ? -6.215 14.203 5.684 1 97.44 72 GLU B C 1
ATOM 1854 O O . GLU B 1 72 ? -5.77 15.008 6.508 1 97.44 72 GLU B O 1
ATOM 1859 N N . ASN B 1 73 ? -6.258 14.445 4.434 1 96.31 73 ASN B N 1
ATOM 1860 C CA . ASN B 1 73 ? -5.887 15.758 3.92 1 96.31 73 ASN B CA 1
ATOM 1861 C C . ASN B 1 73 ? -6.805 16.859 4.457 1 96.31 73 ASN B C 1
ATOM 1863 O O . ASN B 1 73 ? -6.348 17.938 4.801 1 96.31 73 ASN B O 1
ATOM 1867 N N . ASN B 1 74 ? -8.062 16.547 4.5 1 95.31 74 ASN B N 1
ATOM 1868 C CA . ASN B 1 74 ? -9.039 17.5 5.039 1 95.31 74 ASN B CA 1
ATOM 1869 C C . ASN B 1 74 ? -8.773 17.797 6.512 1 95.31 74 ASN B C 1
ATOM 1871 O O . ASN B 1 74 ? -8.867 18.938 6.945 1 95.31 74 ASN B O 1
ATOM 1875 N N . VAL B 1 75 ? -8.461 16.781 7.219 1 96.56 75 VAL B N 1
ATOM 1876 C CA . VAL B 1 75 ? -8.117 16.922 8.625 1 96.56 75 VAL B CA 1
ATOM 1877 C C . VAL B 1 75 ? -6.914 17.859 8.773 1 96.56 75 VAL B C 1
ATOM 1879 O O . VAL B 1 75 ? -6.941 18.797 9.57 1 96.56 75 VAL B O 1
ATOM 1882 N N . GLN B 1 76 ? -5.965 17.625 7.941 1 96.5 76 GLN B N 1
ATOM 1883 C CA . GLN B 1 76 ? -4.75 18.422 8.016 1 96.5 76 GLN B CA 1
ATOM 1884 C C . GLN B 1 76 ? -5.027 19.875 7.645 1 96.5 76 GLN B C 1
ATOM 1886 O O . GLN B 1 76 ? -4.488 20.797 8.266 1 96.5 76 GLN B O 1
ATOM 1891 N N . ASN B 1 77 ? -5.855 20.109 6.723 1 95 77 ASN B N 1
ATOM 1892 C CA . ASN B 1 77 ? -6.234 21.453 6.316 1 95 77 ASN B CA 1
ATOM 1893 C C . ASN B 1 77 ? -6.922 22.203 7.453 1 95 77 ASN B C 1
ATOM 1895 O O . ASN B 1 77 ? -6.621 23.375 7.695 1 95 77 ASN B O 1
ATOM 1899 N N . LEU B 1 78 ? -7.789 21.578 8.094 1 96.81 78 LEU B N 1
ATOM 1900 C CA . LEU B 1 78 ? -8.508 22.203 9.195 1 96.81 78 LEU B CA 1
ATOM 1901 C C . LEU B 1 78 ? -7.578 22.5 10.359 1 96.81 78 LEU B C 1
ATOM 1903 O O . LEU B 1 78 ? -7.684 23.547 11 1 96.81 78 LEU B O 1
ATOM 1907 N N . LYS B 1 79 ? -6.676 21.547 10.57 1 97.31 79 LYS B N 1
ATOM 1908 C CA . LYS B 1 79 ? -5.684 21.781 11.617 1 97.31 79 LYS B CA 1
ATOM 1909 C C . LYS B 1 79 ? -4.805 22.984 11.289 1 97.31 79 LYS B C 1
ATOM 1911 O O . LYS B 1 79 ? -4.527 23.812 12.164 1 97.31 79 LYS B O 1
ATOM 1916 N N . ASN B 1 80 ? -4.414 23.062 10.062 1 96.19 80 ASN B N 1
ATOM 1917 C CA . ASN B 1 80 ? -3.607 24.203 9.633 1 96.19 80 ASN B CA 1
ATOM 1918 C C . ASN B 1 80 ? -4.359 25.516 9.797 1 96.19 80 ASN B C 1
ATOM 1920 O O . ASN B 1 80 ? -3.781 26.516 10.219 1 96.19 80 ASN B O 1
ATOM 1924 N N . TYR B 1 81 ? -5.617 25.516 9.492 1 96.25 81 TYR B N 1
ATOM 1925 C CA . TYR B 1 81 ? -6.449 26.703 9.648 1 96.25 81 TYR B CA 1
ATOM 1926 C C . TYR B 1 81 ? -6.5 27.141 11.109 1 96.25 81 TYR B C 1
ATOM 1928 O O . TYR B 1 81 ? -6.285 28.312 11.422 1 96.25 81 TYR B O 1
ATOM 1936 N N . LEU B 1 82 ? -6.754 26.203 11.945 1 97.12 82 LEU B N 1
ATOM 1937 C CA . LEU B 1 82 ? -6.84 26.5 13.375 1 97.12 82 LEU B CA 1
ATOM 1938 C C . LEU B 1 82 ? -5.516 27.031 13.898 1 97.12 82 LEU B C 1
ATOM 1940 O O . LEU B 1 82 ? -5.488 28.016 14.641 1 97.12 82 LEU B O 1
ATOM 1944 N N . GLN B 1 83 ? -4.48 26.391 13.484 1 97.88 83 GLN B N 1
ATOM 1945 C CA . GLN B 1 83 ? -3.156 26.812 13.93 1 97.88 83 GLN B CA 1
ATOM 1946 C C . GLN B 1 83 ? -2.857 28.25 13.492 1 97.88 83 GLN B C 1
ATOM 1948 O O . GLN B 1 83 ? -2.387 29.062 14.297 1 97.88 83 GLN B O 1
ATOM 1953 N N . THR B 1 84 ? -3.127 28.578 12.25 1 96.81 84 THR B N 1
ATOM 1954 C CA . THR B 1 84 ? -2.891 29.906 11.703 1 96.81 84 THR B CA 1
ATOM 1955 C C . THR B 1 84 ? -3.693 30.953 12.477 1 96.81 84 THR B C 1
ATOM 1957 O O . THR B 1 84 ? -3.164 32 12.844 1 96.81 84 THR B O 1
ATOM 1960 N N . GLU B 1 85 ? -4.965 30.656 12.781 1 96.06 85 GLU B N 1
ATOM 1961 C CA . GLU B 1 85 ? -5.836 31.578 13.492 1 96.06 85 GLU B CA 1
ATOM 1962 C C . GLU B 1 85 ? -5.371 31.766 14.938 1 96.06 85 GLU B C 1
ATOM 1964 O O . GLU B 1 85 ? -5.359 32.875 15.453 1 96.06 85 GLU B O 1
ATOM 1969 N N . MET B 1 86 ? -4.98 30.688 15.531 1 97.69 86 MET B N 1
ATOM 1970 C CA . MET B 1 86 ? -4.5 30.75 16.906 1 97.69 86 MET B CA 1
ATOM 1971 C C . MET B 1 86 ? -3.227 31.594 17 1 97.69 86 MET B C 1
ATOM 1973 O O . MET B 1 86 ? -3.098 32.438 17.891 1 97.69 86 MET B O 1
ATOM 1977 N N . GLU B 1 87 ? -2.328 31.359 16.047 1 97.31 87 GLU B N 1
ATOM 1978 C CA . GLU B 1 87 ? -1.089 32.125 16.016 1 97.31 87 GLU B CA 1
ATOM 1979 C C . GLU B 1 87 ? -1.364 33.594 15.742 1 97.31 87 GLU B C 1
ATOM 1981 O O . GLU B 1 87 ? -0.758 34.469 16.359 1 97.31 87 GLU B O 1
ATOM 1986 N N . ARG B 1 88 ? -2.268 33.875 14.898 1 96 88 ARG B N 1
ATOM 1987 C CA . ARG B 1 88 ? -2.66 35.25 14.594 1 96 88 ARG B CA 1
ATOM 1988 C C . ARG B 1 88 ? -3.217 35.938 15.828 1 96 88 ARG B C 1
ATOM 1990 O O . ARG B 1 88 ? -2.934 37.125 16.062 1 96 88 ARG B O 1
ATOM 1997 N N . MET B 1 89 ? -3.902 35.25 16.672 1 95.38 89 MET B N 1
ATOM 1998 C CA . MET B 1 89 ? -4.543 35.781 17.875 1 95.38 89 MET B CA 1
ATOM 1999 C C . MET B 1 89 ? -3.629 35.656 19.078 1 95.38 89 MET B C 1
ATOM 2001 O O . MET B 1 89 ? -4.012 36.031 20.188 1 95.38 89 MET B O 1
ATOM 2005 N N . GLU B 1 90 ? -2.498 35.031 18.906 1 96.75 90 GLU B N 1
ATOM 2006 C CA . GLU B 1 90 ? -1.509 34.844 19.969 1 96.75 90 GLU B CA 1
ATOM 2007 C C . GLU B 1 90 ? -2.068 33.969 21.078 1 96.75 90 GLU B C 1
ATOM 2009 O O . GLU B 1 90 ? -1.869 34.25 22.266 1 96.75 90 GLU B O 1
ATOM 2014 N N . ILE B 1 91 ? -2.9 33.031 20.641 1 95.88 91 ILE B N 1
ATOM 2015 C CA . ILE B 1 91 ? -3.438 32.031 21.562 1 95.88 91 ILE B CA 1
ATOM 2016 C C . ILE B 1 91 ? -2.715 30.703 21.344 1 95.88 91 ILE B C 1
ATOM 2018 O O . ILE B 1 91 ? -2.559 30.234 20.219 1 95.88 91 ILE B O 1
ATOM 2022 N N . ARG B 1 92 ? -2.361 30.078 22.438 1 96.62 92 ARG B N 1
ATOM 2023 C CA . ARG B 1 92 ? -1.592 28.844 22.281 1 96.62 92 ARG B CA 1
ATOM 2024 C C . ARG B 1 92 ? -2.355 27.641 22.844 1 96.62 92 ARG B C 1
ATOM 2026 O O . ARG B 1 92 ? -1.999 26.5 22.578 1 96.62 92 ARG B O 1
ATOM 2033 N N . LYS B 1 93 ? -3.334 27.953 23.641 1 97.12 93 LYS B N 1
ATOM 2034 C CA . LYS B 1 93 ? -4.133 26.906 24.266 1 97.12 93 LYS B CA 1
ATOM 2035 C C . LYS B 1 93 ? -5.605 27.297 24.328 1 97.12 93 LYS B C 1
ATOM 2037 O O . LYS B 1 93 ? -5.93 28.438 24.672 1 97.12 93 LYS B O 1
ATOM 2042 N N . ILE B 1 94 ? -6.516 26.391 23.938 1 96.31 94 ILE B N 1
ATOM 2043 C CA . ILE B 1 94 ? -7.961 26.562 24.031 1 96.31 94 ILE B CA 1
ATOM 2044 C C . ILE B 1 94 ? -8.578 25.359 24.734 1 96.31 94 ILE B C 1
ATOM 2046 O O . ILE B 1 94 ? -8.367 24.219 24.328 1 96.31 94 ILE B O 1
ATOM 2050 N N . ASN B 1 95 ? -9.328 25.641 25.75 1 95.06 95 ASN B N 1
ATOM 2051 C CA . ASN B 1 95 ? -10.031 24.578 26.469 1 95.06 95 ASN B CA 1
ATOM 2052 C C . ASN B 1 95 ? -11.539 24.656 26.266 1 95.06 95 ASN B C 1
ATOM 2054 O O . ASN B 1 95 ? -12.141 25.719 26.406 1 95.06 95 ASN B O 1
ATOM 2058 N N . SER B 1 96 ? -11.977 23.625 25.75 1 89 96 SER B N 1
ATOM 2059 C CA . SER B 1 96 ? -13.422 23.5 25.641 1 89 96 SER B CA 1
ATOM 2060 C C . SER B 1 96 ? -13.93 22.344 26.5 1 89 96 SER B C 1
ATOM 2062 O O . SER B 1 96 ? -13.148 21.672 27.188 1 89 96 SER B O 1
ATOM 2064 N N . THR B 1 97 ? -15.258 22.203 26.562 1 88.88 97 THR B N 1
ATOM 2065 C CA . THR B 1 97 ? -15.883 21.156 27.375 1 88.88 97 THR B CA 1
ATOM 2066 C C . THR B 1 97 ? -15.445 19.766 26.891 1 88.88 97 THR B C 1
ATOM 2068 O O . THR B 1 97 ? -15.219 18.875 27.703 1 88.88 97 THR B O 1
ATOM 2071 N N . LEU B 1 98 ? -15.164 19.688 25.531 1 91.12 98 LEU B N 1
ATOM 2072 C CA . LEU B 1 98 ? -14.938 18.359 24.969 1 91.12 98 LEU B CA 1
ATOM 2073 C C . LEU B 1 98 ? -13.461 18.156 24.641 1 91.12 98 LEU B C 1
ATOM 2075 O O . LEU B 1 98 ? -12.969 17.031 24.656 1 91.12 98 LEU B O 1
ATOM 2079 N N . PHE B 1 99 ? -12.805 19.344 24.406 1 95.56 99 PHE B N 1
ATOM 2080 C CA . PHE B 1 99 ? -11.469 19.156 23.859 1 95.56 99 PHE B CA 1
ATOM 2081 C C . PHE B 1 99 ? -10.508 20.203 24.406 1 95.56 99 PHE B C 1
ATOM 2083 O O . PHE B 1 99 ? -10.938 21.281 24.844 1 95.56 99 PHE B O 1
ATOM 2090 N N . THR B 1 100 ? -9.305 19.875 24.422 1 97.69 100 THR B N 1
ATOM 2091 C CA . THR B 1 100 ? -8.211 20.828 24.609 1 97.69 100 THR B CA 1
ATOM 2092 C C . THR B 1 100 ? -7.363 20.922 23.344 1 97.69 100 THR B C 1
ATOM 2094 O O . THR B 1 100 ? -6.949 19.906 22.781 1 97.69 100 THR B O 1
ATOM 2097 N N . ILE B 1 101 ? -7.207 22.109 22.859 1 98.12 101 ILE B N 1
ATOM 2098 C CA . ILE B 1 101 ? -6.414 22.391 21.672 1 98.12 101 ILE B CA 1
ATOM 2099 C C . ILE B 1 101 ? -5.148 23.156 22.062 1 98.12 101 ILE B C 1
ATOM 2101 O O . ILE B 1 101 ? -5.227 24.219 22.688 1 98.12 101 ILE B O 1
ATOM 2105 N N . GLN B 1 102 ? -4.047 22.641 21.734 1 98.06 102 GLN B N 1
ATOM 2106 C CA . GLN B 1 102 ? -2.803 23.312 22.094 1 98.06 102 GLN B CA 1
ATOM 2107 C C . GLN B 1 102 ? -1.793 23.266 20.953 1 98.06 102 GLN B C 1
ATOM 2109 O O . GLN B 1 102 ? -1.704 22.266 20.234 1 98.06 102 GLN B O 1
ATOM 2114 N N . ILE B 1 103 ? -1.122 24.344 20.719 1 97.94 103 ILE B N 1
ATOM 2115 C CA . ILE B 1 103 ? 0.003 24.375 19.797 1 97.94 103 ILE B CA 1
ATOM 2116 C C . ILE B 1 103 ? 1.251 23.828 20.484 1 97.94 103 ILE B C 1
ATOM 2118 O O . ILE B 1 103 ? 1.636 24.312 21.547 1 97.94 103 ILE B O 1
ATOM 2122 N N . GLN B 1 104 ? 1.814 22.875 19.891 1 97.12 104 GLN B N 1
ATOM 2123 C CA . GLN B 1 104 ? 2.969 22.234 20.516 1 97.12 104 GLN B CA 1
ATOM 2124 C C . GLN B 1 104 ? 4.152 22.188 19.562 1 97.12 104 GLN B C 1
ATOM 2126 O O . GLN B 1 104 ? 3.973 22.125 18.344 1 97.12 104 GLN B O 1
ATOM 2131 N N . LYS B 1 105 ? 5.266 22.312 20.156 1 96.12 105 LYS B N 1
ATOM 2132 C CA . LYS B 1 105 ? 6.492 22.188 19.375 1 96.12 105 LYS B CA 1
ATOM 2133 C C . LYS B 1 105 ? 6.727 20.734 18.953 1 96.12 105 LYS B C 1
ATOM 2135 O O . LYS B 1 105 ? 6.504 19.812 19.75 1 96.12 105 LYS B O 1
ATOM 2140 N N . ASN B 1 106 ? 7.078 20.562 17.719 1 96.56 106 ASN B N 1
ATOM 2141 C CA . ASN B 1 106 ? 7.484 19.25 17.234 1 96.56 106 ASN B CA 1
ATOM 2142 C C . ASN B 1 106 ? 8.953 18.969 17.562 1 96.56 106 ASN B C 1
ATOM 2144 O O . ASN B 1 106 ? 9.742 19.891 17.75 1 96.56 106 ASN B O 1
ATOM 2148 N N . PRO B 1 107 ? 9.312 17.656 17.641 1 93.81 107 PRO B N 1
ATOM 2149 C CA . PRO B 1 107 ? 10.742 17.359 17.766 1 93.81 107 PRO B CA 1
ATOM 2150 C C . PRO B 1 107 ? 11.586 17.969 16.656 1 93.81 107 PRO B C 1
ATOM 2152 O O . PRO B 1 107 ? 11.148 18 15.5 1 93.81 107 PRO B O 1
ATOM 2155 N N . PRO B 1 108 ? 12.672 18.547 17 1 94.12 108 PRO B N 1
ATOM 2156 C CA . PRO B 1 108 ? 13.516 19.172 15.969 1 94.12 108 PRO B CA 1
ATOM 2157 C C . PRO B 1 108 ? 13.898 18.203 14.852 1 94.12 108 PRO B C 1
ATOM 2159 O O . PRO B 1 108 ? 14.086 17.016 15.102 1 94.12 108 PRO B O 1
ATOM 2162 N N . SER B 1 109 ? 13.969 18.75 13.672 1 95.69 109 SER B N 1
ATOM 2163 C CA . SER B 1 109 ? 14.352 17.938 12.516 1 95.69 109 SER B CA 1
ATOM 2164 C C . SER B 1 109 ? 15.555 18.547 11.797 1 95.69 109 SER B C 1
ATOM 2166 O O . SER B 1 109 ? 15.836 19.734 11.945 1 95.69 109 SER B O 1
ATOM 2168 N N . VAL B 1 110 ? 16.297 17.672 11.117 1 97.31 110 VAL B N 1
ATOM 2169 C CA . VAL B 1 110 ? 17.484 18.109 10.398 1 97.31 110 VAL B CA 1
ATOM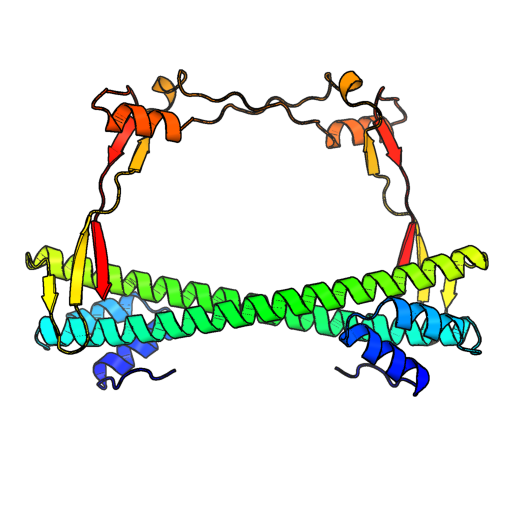 2170 C C . VAL B 1 110 ? 17.094 18.734 9.062 1 97.31 110 VAL B C 1
ATOM 2172 O O . VAL B 1 110 ? 16.344 18.141 8.289 1 97.31 110 VAL B O 1
ATOM 2175 N N . GLU B 1 111 ? 17.516 19.906 8.781 1 97.5 111 GLU B N 1
ATOM 2176 C CA . GLU B 1 111 ? 17.391 20.562 7.48 1 97.5 111 GLU B CA 1
ATOM 2177 C C . GLU B 1 111 ? 18.734 20.656 6.773 1 97.5 111 GLU B C 1
ATOM 2179 O O . GLU B 1 111 ? 19.719 21.156 7.34 1 97.5 111 GLU B O 1
ATOM 2184 N N . ILE B 1 112 ? 18.734 20.234 5.551 1 97.12 112 ILE B N 1
ATOM 2185 C CA . ILE B 1 112 ? 19.953 20.312 4.746 1 97.12 112 ILE B CA 1
ATOM 2186 C C . ILE B 1 112 ? 20.031 21.656 4.039 1 97.12 112 ILE B C 1
ATOM 2188 O O . ILE B 1 112 ? 19.172 21.984 3.217 1 97.12 112 ILE B O 1
ATOM 2192 N N . VAL B 1 113 ? 21.016 22.391 4.285 1 96.5 113 VAL B N 1
ATOM 2193 C CA . VAL B 1 113 ? 21.188 23.734 3.729 1 96.5 113 VAL B CA 1
ATOM 2194 C C . VAL B 1 113 ? 22.125 23.672 2.527 1 96.5 113 VAL B C 1
ATOM 2196 O O . VAL B 1 113 ? 21.844 24.266 1.481 1 96.5 113 VAL B O 1
ATOM 2199 N N . GLU B 1 114 ? 23.25 22.938 2.684 1 97 114 GLU B N 1
ATOM 2200 C CA . GLU B 1 114 ? 24.234 22.797 1.621 1 97 114 GLU B CA 1
ATOM 2201 C C . GLU B 1 114 ? 24.781 21.375 1.574 1 97 114 GLU B C 1
ATOM 2203 O O . GLU B 1 114 ? 25.75 21.047 2.277 1 97 114 GLU B O 1
ATOM 2208 N N . GLU B 1 115 ? 24.266 20.672 0.742 1 95.69 115 GLU B N 1
ATOM 2209 C CA . GLU B 1 115 ? 24.578 19.25 0.664 1 95.69 115 GLU B CA 1
ATOM 2210 C C . GLU B 1 115 ? 26.062 19.016 0.401 1 95.69 115 GLU B C 1
ATOM 2212 O O . GLU B 1 115 ? 26.641 18.047 0.898 1 95.69 115 GLU B O 1
ATOM 2217 N N . ALA B 1 116 ? 26.688 19.922 -0.345 1 95.12 116 ALA B N 1
ATOM 2218 C CA . ALA B 1 116 ? 28.094 19.781 -0.723 1 95.12 116 ALA B CA 1
ATOM 2219 C C . ALA B 1 116 ? 29 19.734 0.51 1 95.12 116 ALA B C 1
ATOM 2221 O O . ALA B 1 116 ? 30.078 19.141 0.474 1 95.12 116 ALA B O 1
ATOM 2222 N N . LEU B 1 117 ? 28.578 20.266 1.618 1 96.25 117 LEU B N 1
ATOM 2223 C CA . LEU B 1 117 ? 29.375 20.344 2.838 1 96.25 117 LEU B CA 1
ATOM 2224 C C . LEU B 1 117 ? 29.125 19.141 3.732 1 96.25 117 LEU B C 1
ATOM 2226 O O . LEU B 1 117 ? 29.75 19 4.781 1 96.25 117 LEU B O 1
ATOM 2230 N N . LEU B 1 118 ? 28.297 18.203 3.26 1 97.06 118 LEU B N 1
ATOM 2231 C CA . LEU B 1 118 ? 27.906 17.094 4.121 1 97.06 118 LEU B CA 1
ATOM 2232 C C . LEU B 1 118 ? 28.562 15.797 3.674 1 97.06 118 LEU B C 1
ATOM 2234 O O . LEU B 1 118 ? 28.172 14.711 4.109 1 97.06 118 LEU B O 1
ATOM 2238 N N . LYS B 1 119 ? 29.609 15.82 2.893 1 94 119 LYS B N 1
ATOM 2239 C CA . LYS B 1 119 ? 30.328 14.656 2.373 1 94 119 LYS B CA 1
ATOM 2240 C C . LYS B 1 119 ? 30.812 13.766 3.506 1 94 119 LYS B C 1
ATOM 2242 O O . LYS B 1 119 ? 30.719 12.539 3.422 1 94 119 LYS B O 1
ATOM 2247 N N . PRO B 1 120 ? 31.234 14.383 4.598 1 95.12 120 PRO B N 1
ATOM 2248 C CA . PRO B 1 120 ? 31.734 13.562 5.703 1 95.12 120 PRO B CA 1
ATOM 2249 C C . PRO B 1 120 ? 30.641 12.68 6.316 1 95.12 120 PRO B C 1
ATOM 2251 O O . PRO B 1 120 ? 30.953 11.719 7.023 1 95.12 120 PRO B O 1
ATOM 2254 N N . PHE B 1 121 ? 29.469 12.992 6.035 1 96.62 121 PHE B N 1
ATOM 2255 C CA . PHE B 1 121 ? 28.375 12.266 6.668 1 96.62 121 PHE B CA 1
ATOM 2256 C C . PHE B 1 121 ? 27.734 11.289 5.688 1 96.62 121 PHE B C 1
ATOM 2258 O O . PHE B 1 121 ? 26.688 10.711 5.973 1 96.62 121 PHE B O 1
ATOM 2265 N N . PHE B 1 122 ? 28.328 11.117 4.621 1 95.38 122 PHE B N 1
ATOM 2266 C CA . PHE B 1 122 ? 27.797 10.203 3.621 1 95.38 122 PHE B CA 1
ATOM 2267 C C . PHE B 1 122 ? 28.031 8.75 4.027 1 95.38 122 PHE B C 1
ATOM 2269 O O . PHE B 1 122 ? 29.109 8.414 4.516 1 95.38 122 PHE B O 1
ATOM 2276 N N . LEU B 1 123 ? 26.984 7.949 3.842 1 95.06 123 LEU B N 1
ATOM 2277 C CA . LEU B 1 123 ? 27.078 6.512 4.059 1 95.06 123 LEU B CA 1
ATOM 2278 C C . LEU B 1 123 ? 27.203 5.77 2.732 1 95.06 123 LEU B C 1
ATOM 2280 O O . LEU B 1 123 ? 26.375 5.941 1.839 1 95.06 123 LEU B O 1
ATOM 2284 N N . LEU B 1 124 ? 28.25 5.062 2.781 1 92.44 124 LEU B N 1
ATOM 2285 C CA . LEU B 1 124 ? 28.469 4.277 1.571 1 92.44 124 LEU B CA 1
ATOM 2286 C C . LEU B 1 124 ? 27.422 3.172 1.448 1 92.44 124 LEU B C 1
ATOM 2288 O O . LEU B 1 124 ? 27.078 2.525 2.439 1 92.44 124 LEU B O 1
ATOM 2292 N N . GLN B 1 125 ? 26.844 3.08 0.255 1 95.31 125 GLN B N 1
ATOM 2293 C CA . GLN B 1 125 ? 25.875 2.023 -0.005 1 95.31 125 GLN B CA 1
ATOM 2294 C C . GLN B 1 125 ? 26.516 0.866 -0.77 1 95.31 125 GLN B C 1
ATOM 2296 O O . GLN B 1 125 ? 27.359 1.082 -1.64 1 95.31 125 GLN B O 1
ATOM 2301 N N . GLU B 1 126 ? 26.203 -0.259 -0.409 1 92.81 126 GLU B N 1
ATOM 2302 C CA . GLU B 1 126 ? 26.703 -1.435 -1.111 1 92.81 126 GLU B CA 1
ATOM 2303 C C . GLU B 1 126 ? 26.25 -1.445 -2.568 1 92.81 126 GLU B C 1
ATOM 2305 O O . GLU B 1 126 ? 25.109 -1.104 -2.869 1 92.81 126 GLU B O 1
ATOM 2310 N N . PRO B 1 127 ? 27.141 -1.717 -3.35 1 93.69 127 PRO B N 1
ATOM 2311 C CA . PRO B 1 127 ? 26.75 -1.807 -4.758 1 93.69 127 PRO B CA 1
ATOM 2312 C C . PRO B 1 127 ? 25.656 -2.857 -5 1 93.69 127 PRO B C 1
ATOM 2314 O O . PRO B 1 127 ? 25.547 -3.816 -4.234 1 93.69 127 PRO B O 1
ATOM 2317 N N . LYS B 1 128 ? 24.922 -2.605 -6.012 1 95.75 128 LYS B N 1
ATOM 2318 C CA . LYS B 1 128 ? 23.891 -3.555 -6.406 1 95.75 128 LYS B CA 1
ATOM 2319 C C . LYS B 1 128 ? 24.266 -4.277 -7.699 1 95.75 128 LYS B C 1
ATOM 2321 O O . LYS B 1 128 ? 24.969 -3.721 -8.547 1 95.75 128 LYS B O 1
ATOM 2326 N N . ILE B 1 129 ? 23.781 -5.457 -7.879 1 96.06 129 ILE B N 1
ATOM 2327 C CA . ILE B 1 129 ? 24.062 -6.227 -9.086 1 96.06 129 ILE B CA 1
ATOM 2328 C C . ILE B 1 129 ? 23.172 -5.746 -10.227 1 96.06 129 ILE B C 1
ATOM 2330 O O . ILE B 1 129 ? 21.969 -5.586 -10.047 1 96.06 129 ILE B O 1
ATOM 2334 N N . ASP B 1 130 ? 23.75 -5.48 -11.289 1 96.31 130 ASP B N 1
ATOM 2335 C CA . ASP B 1 130 ? 23.016 -5.082 -12.492 1 96.31 130 ASP B CA 1
ATOM 2336 C C . ASP B 1 130 ? 22.438 -6.297 -13.211 1 96.31 130 ASP B C 1
ATOM 2338 O O . ASP B 1 130 ? 22.969 -6.727 -14.234 1 96.31 130 ASP B O 1
ATOM 2342 N N . LYS B 1 131 ? 21.328 -6.691 -12.781 1 96.31 131 LYS B N 1
ATOM 2343 C CA . LYS B 1 131 ? 20.719 -7.898 -13.328 1 96.31 131 LYS B CA 1
ATOM 2344 C C . LYS B 1 131 ? 20.297 -7.691 -14.789 1 96.31 131 LYS B C 1
ATOM 2346 O O . LYS B 1 131 ? 20.328 -8.633 -15.586 1 96.31 131 LYS B O 1
ATOM 2351 N N . LYS B 1 132 ? 19.953 -6.555 -15.047 1 96.5 132 LYS B N 1
ATOM 2352 C CA . LYS B 1 132 ? 19.547 -6.262 -16.422 1 96.5 132 LYS B CA 1
ATOM 2353 C C . LYS B 1 132 ? 20.703 -6.48 -17.406 1 96.5 132 LYS B C 1
ATOM 2355 O O . LYS B 1 132 ? 20.516 -7.105 -18.453 1 96.5 132 LYS B O 1
ATOM 2360 N N . ARG B 1 133 ? 21.797 -5.891 -17.047 1 95.88 133 ARG B N 1
ATOM 2361 C CA . ARG B 1 133 ? 22.969 -6.051 -17.906 1 95.88 133 ARG B CA 1
ATOM 2362 C C . ARG B 1 133 ? 23.359 -7.52 -18.031 1 95.88 133 ARG B C 1
ATOM 2364 O O . ARG B 1 133 ? 23.688 -7.98 -19.141 1 95.88 133 ARG B O 1
ATOM 2371 N N . ILE B 1 134 ? 23.25 -8.25 -16.953 1 97.56 134 ILE B N 1
ATOM 2372 C CA . ILE B 1 134 ? 23.578 -9.672 -16.969 1 97.56 134 ILE B CA 1
ATOM 2373 C C . ILE B 1 134 ? 22.625 -10.406 -17.906 1 97.56 134 ILE B C 1
ATOM 2375 O O . ILE B 1 134 ? 23.047 -11.227 -18.734 1 97.56 134 ILE B O 1
ATOM 2379 N N . ALA B 1 135 ? 21.375 -10.086 -17.812 1 96.94 135 ALA B N 1
ATOM 2380 C CA . ALA B 1 135 ? 20.359 -10.719 -18.656 1 96.94 135 ALA B CA 1
ATOM 2381 C C . ALA B 1 135 ? 20.641 -10.477 -20.125 1 96.94 135 ALA B C 1
ATOM 2383 O O . ALA B 1 135 ? 20.531 -11.391 -20.953 1 96.94 135 ALA B O 1
ATOM 2384 N N . GLU B 1 136 ? 21.031 -9.297 -20.469 1 96.62 136 GLU B N 1
ATOM 2385 C CA . GLU B 1 136 ? 21.297 -8.93 -21.859 1 96.62 136 GLU B CA 1
ATOM 2386 C C . GLU B 1 136 ? 22.484 -9.727 -22.406 1 96.62 136 GLU B C 1
ATOM 2388 O O . GLU B 1 136 ? 22.422 -10.234 -23.531 1 96.62 136 GLU B O 1
ATOM 2393 N N . ILE B 1 137 ? 23.5 -9.828 -21.656 1 96.56 137 ILE B N 1
ATOM 2394 C CA . ILE B 1 137 ? 24.688 -10.562 -22.078 1 96.56 137 ILE B CA 1
ATOM 2395 C C . ILE B 1 137 ? 24.344 -12.039 -22.266 1 96.56 137 ILE B C 1
ATOM 2397 O O . ILE B 1 137 ? 24.688 -12.641 -23.281 1 96.56 137 ILE B O 1
ATOM 2401 N N . LEU B 1 138 ? 23.625 -12.578 -21.328 1 97.19 138 LEU B N 1
ATOM 2402 C CA . LEU B 1 138 ? 23.266 -13.992 -21.391 1 97.19 138 LEU B CA 1
ATOM 2403 C C . LEU B 1 138 ? 22.375 -14.281 -22.578 1 97.19 138 LEU B C 1
ATOM 2405 O O . LEU B 1 138 ? 22.516 -15.312 -23.234 1 97.19 138 LEU B O 1
ATOM 2409 N N . LYS B 1 139 ? 21.453 -13.398 -22.812 1 95.69 139 LYS B N 1
ATOM 2410 C CA . LYS B 1 139 ? 20.531 -13.57 -23.922 1 95.69 139 LYS B CA 1
ATOM 2411 C C . LYS B 1 139 ? 21.25 -13.484 -25.266 1 95.69 139 LYS B C 1
ATOM 2413 O O . LYS B 1 139 ? 20.781 -14.031 -26.266 1 95.69 139 LYS B O 1
ATOM 2418 N N . SER B 1 140 ? 22.344 -12.828 -25.328 1 95.75 140 SER B N 1
ATOM 2419 C CA . SER B 1 140 ? 23.125 -12.703 -26.562 1 95.75 140 SER B CA 1
ATOM 2420 C C . SER B 1 140 ? 23.969 -13.953 -26.781 1 95.75 140 SER B C 1
ATOM 2422 O O . SER B 1 140 ? 24.625 -14.078 -27.828 1 95.75 140 SER B O 1
ATOM 2424 N N . GLY B 1 141 ? 23.969 -14.844 -25.844 1 93.88 141 GLY B N 1
ATOM 2425 C CA . GLY B 1 141 ? 24.672 -16.109 -26 1 93.88 141 GLY B CA 1
ATOM 2426 C C . GLY B 1 141 ? 26.016 -16.125 -25.297 1 93.88 141 GLY B C 1
ATOM 2427 O O . GLY B 1 141 ? 26.703 -17.141 -25.281 1 93.88 141 GLY B O 1
ATOM 2428 N N . GLU B 1 142 ? 26.344 -14.969 -24.734 1 95.62 142 GLU B N 1
ATOM 2429 C CA . GLU B 1 142 ? 27.609 -14.891 -24.016 1 95.62 142 GLU B CA 1
ATOM 2430 C C . GLU B 1 142 ? 27.469 -15.422 -22.578 1 95.62 142 GLU B C 1
ATOM 2432 O O . GLU B 1 142 ? 26.375 -15.383 -22.016 1 95.62 142 GLU B O 1
ATOM 2437 N N . GLU B 1 143 ? 28.547 -15.859 -22.094 1 95.81 143 GLU B N 1
ATOM 2438 C CA . GLU B 1 143 ? 28.531 -16.422 -20.75 1 95.81 143 GLU B CA 1
ATOM 2439 C C . GLU B 1 143 ? 28.859 -15.344 -19.703 1 95.81 143 GLU B C 1
ATOM 2441 O O . GLU B 1 143 ? 29.609 -14.414 -19.984 1 95.81 143 GLU B O 1
ATOM 2446 N N . VAL B 1 144 ? 28.328 -15.453 -18.578 1 96.81 144 VAL B N 1
ATOM 2447 C CA . VAL B 1 144 ? 28.625 -14.656 -17.406 1 96.81 144 VAL B CA 1
ATOM 2448 C C . VAL B 1 144 ? 28.953 -15.578 -16.234 1 96.81 144 VAL B C 1
ATOM 2450 O O . VAL B 1 144 ? 28.078 -16.266 -15.711 1 96.81 144 VAL B O 1
ATOM 2453 N N . LYS B 1 145 ? 30.203 -15.5 -15.852 1 96 145 LYS B N 1
ATOM 2454 C CA . LYS B 1 145 ? 30.578 -16.328 -14.711 1 96 145 LYS B CA 1
ATOM 2455 C C . LYS B 1 145 ? 29.828 -15.914 -13.453 1 96 145 LYS B C 1
ATOM 2457 O O . LYS B 1 145 ? 29.797 -14.734 -13.109 1 96 145 LYS B O 1
ATOM 2462 N N . GLY B 1 146 ? 29.094 -16.891 -12.805 1 97.56 146 GLY B N 1
ATOM 2463 C CA . GLY B 1 146 ? 28.391 -16.625 -11.562 1 97.56 146 GLY B CA 1
ATOM 2464 C C . GLY B 1 146 ? 26.891 -16.469 -11.75 1 97.56 146 GLY B C 1
ATOM 2465 O O . GLY B 1 146 ? 26.156 -16.297 -10.773 1 97.56 146 GLY B O 1
ATOM 2466 N N . ALA B 1 147 ? 26.391 -16.422 -12.984 1 98.19 147 ALA B N 1
ATOM 2467 C CA . ALA B 1 147 ? 24.969 -16.266 -13.25 1 98.19 147 ALA B CA 1
ATOM 2468 C C . ALA B 1 147 ? 24.547 -17.109 -14.453 1 98.19 147 ALA B C 1
ATOM 2470 O O . ALA B 1 147 ? 25.391 -17.531 -15.25 1 98.19 147 ALA B O 1
ATOM 2471 N N . ARG B 1 148 ? 23.344 -17.469 -14.539 1 97.06 148 ARG B N 1
ATOM 2472 C CA . ARG B 1 148 ? 22.781 -18.188 -15.672 1 97.06 148 ARG B CA 1
ATOM 2473 C C . ARG B 1 148 ? 21.328 -17.797 -15.914 1 97.06 148 ARG B C 1
ATOM 2475 O O . ARG B 1 148 ? 20.672 -17.266 -15.031 1 97.06 148 ARG B O 1
ATOM 2482 N N . LEU B 1 149 ? 20.828 -18.062 -17.062 1 96.06 149 LEU B N 1
ATOM 2483 C CA . LEU B 1 149 ? 19.422 -17.891 -17.375 1 96.06 149 LEU B CA 1
ATOM 2484 C C . LEU B 1 149 ? 18.625 -19.156 -17.031 1 96.06 149 LEU B C 1
ATOM 2486 O O . LEU B 1 149 ? 19.078 -20.266 -17.266 1 96.06 149 LEU B O 1
ATOM 2490 N N . VAL B 1 150 ? 17.547 -18.969 -16.344 1 95.75 150 VAL B N 1
ATOM 2491 C CA . VAL B 1 150 ? 16.688 -20.094 -16 1 95.75 150 VAL B CA 1
ATOM 2492 C C . VAL B 1 150 ? 15.312 -19.906 -16.625 1 95.75 150 VAL B C 1
ATOM 2494 O O . VAL B 1 150 ? 14.789 -18.781 -16.672 1 95.75 150 VAL B O 1
ATOM 2497 N N . GLU B 1 151 ? 14.844 -20.969 -17.141 1 94.81 151 GLU B N 1
ATOM 2498 C CA . GLU B 1 151 ? 13.508 -20.984 -17.734 1 94.81 151 GLU B CA 1
ATOM 2499 C C . GLU B 1 151 ? 12.508 -21.703 -16.828 1 94.81 151 GLU B C 1
ATOM 2501 O O . GLU B 1 151 ? 12.844 -22.734 -16.219 1 94.81 151 GLU B O 1
ATOM 2506 N N . SER B 1 152 ? 11.406 -21.094 -16.641 1 95.75 152 SER B N 1
ATOM 2507 C CA . SER B 1 152 ? 10.312 -21.719 -15.906 1 95.75 152 SER B CA 1
ATOM 2508 C C . SER B 1 152 ? 9.047 -21.781 -16.75 1 95.75 152 SER B C 1
ATOM 2510 O O . SER B 1 152 ? 9 -21.25 -17.859 1 95.75 152 SER B O 1
ATOM 2512 N N . GLU B 1 153 ? 8.109 -22.656 -16.25 1 96.81 153 GLU B N 1
ATOM 2513 C CA . GLU B 1 153 ? 6.824 -22.766 -16.938 1 96.81 153 GLU B CA 1
ATOM 2514 C C . GLU B 1 153 ? 5.668 -22.5 -15.984 1 96.81 153 GLU B C 1
ATOM 2516 O O . GLU B 1 153 ? 5.816 -22.625 -14.766 1 96.81 153 GLU B O 1
ATOM 2521 N N . SER B 1 154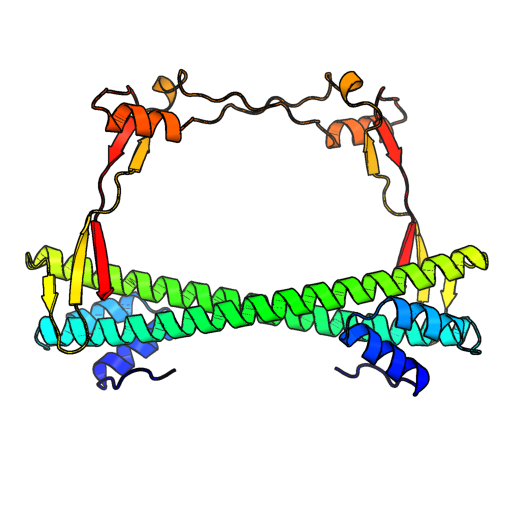 ? 4.586 -22.031 -16.531 1 97.25 154 SER B N 1
ATOM 2522 C CA . SER B 1 154 ? 3.375 -21.812 -15.758 1 97.25 154 SER B CA 1
ATOM 2523 C C . SER B 1 154 ? 2.123 -22.047 -16.594 1 97.25 154 SER B C 1
ATOM 2525 O O . SER B 1 154 ? 2.191 -22.078 -17.828 1 97.25 154 SER B O 1
ATOM 2527 N N . ILE B 1 155 ? 0.951 -22.219 -15.914 1 97.06 155 ILE B N 1
ATOM 2528 C CA . ILE B 1 155 ? -0.317 -22.453 -16.594 1 97.06 155 ILE B CA 1
ATOM 2529 C C . ILE B 1 155 ? -0.905 -21.109 -17.047 1 97.06 155 ILE B C 1
ATOM 2531 O O . ILE B 1 155 ? -0.858 -20.125 -16.312 1 97.06 155 ILE B O 1
ATOM 2535 N N . ARG B 1 156 ? -1.347 -21.109 -18.281 1 97.44 156 ARG B N 1
ATOM 2536 C CA . ARG B 1 156 ? -2.129 -20 -18.828 1 97.44 156 ARG B CA 1
ATOM 2537 C C . ARG B 1 156 ? -3.564 -20.438 -19.109 1 97.44 156 ARG B C 1
ATOM 2539 O O . ARG B 1 156 ? -3.793 -21.5 -19.688 1 97.44 156 ARG B O 1
ATOM 2546 N N . ILE B 1 157 ? -4.461 -19.609 -18.609 1 97.31 157 ILE B N 1
ATOM 2547 C CA . ILE B 1 157 ? -5.875 -19.906 -18.812 1 97.31 157 ILE B CA 1
ATOM 2548 C C . ILE B 1 157 ? -6.492 -18.812 -19.688 1 97.31 157 ILE B C 1
ATOM 2550 O O . ILE B 1 157 ? -6.395 -17.625 -19.391 1 97.31 157 ILE B O 1
ATOM 2554 N N . ARG B 1 158 ? -7.125 -19.297 -20.766 1 93.12 158 ARG B N 1
ATOM 2555 C CA . ARG B 1 158 ? -7.762 -18.375 -21.703 1 93.12 158 ARG B CA 1
ATOM 2556 C C . ARG B 1 158 ? -9.227 -18.734 -21.906 1 93.12 158 ARG B C 1
ATOM 2558 O O . ARG B 1 158 ? -9.609 -19.906 -21.812 1 93.12 158 ARG B O 1
#

Secondary structure (DSSP, 8-state):
---S---HHHHHHHHHHHTT-HHHHHHHHHH--S-HHHHHHHHHHHHHHHHHHHHHHHHHHHHHHHHHHHHHHHHHHHHHHHHHHHHHTT--EEE-SS-EEEEEEPPPEEEES-GGGGGGGEEPPPPEE-HHHHHHHHHTT---TTEEEE--EEEEE-/---S---HHHHHHHHHHHTT-HHHHHHHHHH--S-HHHHHHHHHHHHHHHHHHHHHHHHHHHHHHHHHHHHHHHHHHHHHHHHHHHHHTT--EEE-SS-EEEEEEPPPEEEES-GGGGGGGEEPPPPEE-HHHHHHHHHTT---TTEEEE--EEEEE-

Foldseek 3Di:
DQPDDADPLLVVLLVCVVVVNVVVNVVSLVPDPDDPVVSVVRVVSSVVVVVVVVVVVVVVVVVVVVVVVVVVVVVVVVVVVVVVVCVVVVHAWDDDPVDIHGDDDDDDDDDDDDVVVCVVVDDDDDDDDDVVVVVVCQVVVHDDPPDHDDDDDDDDDD/DQPDDADPLLVVLLVCVVVVNVVVNVVSLVPDPDDPVVSVVRVVSSVVVVVVVVVVVVVVVVVVVVVVVVVVVVVVVVVVVVVVVCVVVVHAWDDDPVDIHGDDDDPDDDDDDDVVVCVVVDDDDDDDDDVVVVVVCVVVVHDDPPDHDDDDDDDDDD

Solvent-accessible surface area (backbone atoms only — not comparable to full-atom values): 17521 Å² total; per-residue (Å²): 112,83,82,59,91,67,56,73,71,54,48,52,40,50,51,28,52,76,67,67,34,61,69,62,32,54,53,52,61,69,65,51,82,62,54,68,68,60,46,52,53,54,51,48,48,49,36,53,29,36,48,51,46,20,51,52,29,43,55,50,19,51,52,28,44,52,50,20,51,53,32,50,50,48,36,50,50,53,44,51,50,51,44,54,52,28,57,74,68,72,45,54,68,48,80,53,98,84,37,37,40,33,63,39,76,44,79,67,39,77,42,80,76,33,70,86,59,38,62,88,43,45,37,84,45,75,58,41,73,41,57,66,62,52,44,53,44,45,72,72,72,43,87,49,70,34,46,47,77,43,74,50,71,47,71,43,82,80,114,82,82,60,94,67,56,72,72,53,46,51,39,50,52,29,53,77,66,67,34,62,68,62,33,54,54,51,61,69,66,52,83,63,55,68,68,60,47,53,52,55,52,49,47,49,35,52,29,36,49,51,45,22,50,51,28,43,53,50,18,52,52,29,45,53,49,20,50,53,31,48,50,48,36,50,50,52,46,51,50,51,44,52,52,28,56,72,67,72,46,54,68,47,81,53,100,84,38,37,39,33,62,39,75,44,78,67,40,78,42,80,75,34,70,85,58,38,63,87,42,45,38,82,46,76,59,41,74,41,58,66,60,52,44,53,44,46,73,72,70,44,86,51,69,34,46,46,77,42,74,48,73,46,72,44,80,82

Nearest PDB structures (foldseek):
  8v84-assembly1_i  TM=6.410E-01  e=2.572E+00  Saccharomyces cerevisiae BY4741

Sequence (316 aa):
MKLYELTDNYLKVQEFLEENNTDAVKDTLDALTDSFHDKSENIVKIIKSLAADAEMAGIEAKRLLKRKQALENNVQNLKNYLQTEMERMEIRKINSTLFTIQIQKNPPSVEIVEEALLKPFFLLQEPKIDKKRIAEILKSGEEVKGARLVESESIRIRMKLYELTDNYLKVQEFLEENNTDAVKDTLDALTDSFHDKSENIVKIIKSLAADAEMAGIEAKRLLKRKQALENNVQNLKNYLQTEMERMEIRKINSTLFTIQIQKNPPSVEIVEEALLKPFFLLQEPKIDKKRIAEILKSGEEVKGARLVESESIRIR